Protein AF-A0A7V9JZ63-F1 (afdb_monomer_lite)

Secondary structure (DSSP, 8-state):
-HHHHHTTHHHHHHHHHHHHHHHHHHHTHHHHHHHHHHHS-TTS-HHHHHHHHHHHHHHHHHHHHHHHH-TT-HHHHHHHHHHHHHHHHHHH-HHHHHHHHHHHHHHHH-HHHHHHHHHHHHHHHHHHHHHHH-TT-HHHHHHHHHHHHHHHHHHH-HHHHHHHHHHHHHHHHHHHHHSHHHHHHHHHHHHHTS-HHHHHHHHHHHHHHHHHHHHHHHHHHHHHHHHHHHHHHHH--

Radius of gyration: 34.44 Å; chains: 1; bounding box: 69×53×117 Å

Foldseek 3Di:
DCCCLVVCVVVVVLLVVLVVVLVCLVVCVVVVLVVLVVVDDPPDDPVRSVVVSVVVSVVSNVVSVVPNVDCPDPVNVVSSVVVVVLVVCCVVDPPSVVVVVVVVCCQVPDPVNVVVVVVVVVVVVVLVVVCVVDVPDPSVVVVVVVVVVVVVVCVVDVVVVVVVVVVVVVVVVVCCVVCVPVVVVVVVVVVVPDDPVVVVVVCCVVCVVVVVVVVVVVVVVVVVVVVVVVVVVVVVD

Sequence (237 aa):
LEVAVAGGHHQAALDAVLAGSAGLLEHNQAELRARLDSQSPWWVPDAVDDRIFAKVHAGVTNFLAEVGEDPDHHVRRQFDERVRALVEDLRRSPELSAKAEELKAQVLDHPSVQAWAATLWSDARHALVEATADETSELHRHLEAAVVRLGETLAADADLRRKVDAWVEQTVVDLLHQYRAEVADLVAGTVSRWDATDASRRIELQVGRDLQYIRINGTVVGGLAGLALHAIGELAF

Structure (mmCIF, N/CA/C/O backbone):
data_AF-A0A7V9JZ63-F1
#
_entry.id   AF-A0A7V9JZ63-F1
#
loop_
_atom_site.group_PDB
_atom_site.id
_atom_site.type_symbol
_atom_site.label_atom_id
_atom_site.label_alt_id
_atom_site.label_comp_id
_atom_site.label_asym_id
_atom_site.label_entity_id
_atom_site.label_seq_id
_atom_site.pdbx_PDB_ins_code
_atom_site.Cartn_x
_atom_site.Cartn_y
_atom_site.Cartn_z
_atom_site.occupancy
_atom_site.B_iso_or_equiv
_atom_site.auth_seq_id
_atom_site.auth_comp_id
_atom_site.auth_asym_id
_atom_site.auth_atom_id
_atom_site.pdbx_PDB_model_num
ATOM 1 N N . LEU A 1 1 ? 0.261 10.877 -6.739 1.00 48.47 1 LEU A N 1
ATOM 2 C CA . LEU A 1 1 ? -0.967 11.167 -5.962 1.00 48.47 1 LEU A CA 1
ATOM 3 C C . LEU A 1 1 ? -2.220 11.055 -6.825 1.00 48.47 1 LEU A C 1
ATOM 5 O O . LEU A 1 1 ? -3.036 10.200 -6.533 1.00 48.47 1 LEU A O 1
ATOM 9 N N . GLU A 1 2 ? -2.337 11.798 -7.929 1.00 38.47 2 GLU A N 1
ATOM 10 C CA . GLU A 1 2 ? -3.509 11.713 -8.827 1.00 38.47 2 GLU A CA 1
ATOM 11 C C . GLU A 1 2 ? -3.690 10.325 -9.470 1.00 38.47 2 GLU A C 1
ATOM 13 O O . GLU A 1 2 ? -4.791 9.799 -9.477 1.00 38.47 2 GLU A O 1
ATOM 18 N N . VAL A 1 3 ? -2.594 9.667 -9.869 1.00 41.12 3 VAL A N 1
ATOM 19 C CA . VAL A 1 3 ? -2.605 8.275 -10.374 1.00 41.12 3 VAL A CA 1
ATOM 20 C C . VAL A 1 3 ? -3.087 7.282 -9.306 1.00 41.12 3 VAL A C 1
ATOM 22 O O . VAL A 1 3 ? -3.842 6.368 -9.610 1.00 41.12 3 VAL A O 1
ATOM 25 N N . ALA A 1 4 ? -2.710 7.488 -8.039 1.00 44.66 4 ALA A N 1
ATOM 26 C CA . ALA A 1 4 ? -3.088 6.596 -6.941 1.00 44.66 4 ALA A CA 1
ATOM 27 C C . ALA A 1 4 ? -4.592 6.680 -6.610 1.00 44.66 4 ALA A C 1
ATOM 29 O O . ALA A 1 4 ? -5.188 5.685 -6.214 1.00 44.66 4 ALA A O 1
ATOM 30 N N . VAL A 1 5 ? -5.210 7.849 -6.806 1.00 49.00 5 VAL A N 1
ATOM 31 C CA . VAL A 1 5 ? -6.638 8.074 -6.525 1.00 49.00 5 VAL A CA 1
ATOM 32 C C . VAL A 1 5 ? -7.519 7.847 -7.760 1.00 49.00 5 VAL A C 1
ATOM 34 O O . VAL A 1 5 ? -8.640 7.365 -7.622 1.00 49.00 5 VAL A O 1
ATOM 37 N N . ALA A 1 6 ? -7.023 8.127 -8.970 1.00 47.19 6 ALA A N 1
ATOM 38 C CA . ALA A 1 6 ? -7.756 7.907 -10.220 1.00 47.19 6 ALA A CA 1
ATOM 39 C C . ALA A 1 6 ? -7.872 6.418 -10.597 1.00 47.19 6 ALA A C 1
ATOM 41 O O . ALA A 1 6 ? -8.871 6.023 -11.188 1.00 47.19 6 ALA A O 1
ATOM 42 N N . GLY A 1 7 ? -6.891 5.589 -10.218 1.00 53.16 7 GLY A N 1
ATOM 43 C CA . GLY A 1 7 ? -6.892 4.143 -10.480 1.00 53.16 7 GLY A CA 1
ATOM 44 C C . GLY A 1 7 ? -7.576 3.280 -9.412 1.00 53.16 7 GLY A C 1
ATOM 45 O O . GLY A 1 7 ? -7.519 2.059 -9.498 1.00 53.16 7 GLY A O 1
ATOM 46 N N . GLY A 1 8 ? -8.174 3.876 -8.372 1.00 60.69 8 GLY A N 1
ATOM 47 C CA . GLY A 1 8 ? -8.777 3.119 -7.264 1.00 60.69 8 GLY A CA 1
ATOM 48 C C . GLY A 1 8 ? -7.766 2.448 -6.321 1.00 60.69 8 GLY A C 1
ATOM 49 O O . GLY A 1 8 ? -8.151 1.623 -5.495 1.00 60.69 8 GLY A O 1
ATOM 50 N N . HIS A 1 9 ? -6.477 2.795 -6.391 1.00 67.44 9 HIS A N 1
ATOM 51 C CA . HIS A 1 9 ? -5.434 2.149 -5.583 1.00 67.44 9 HIS A CA 1
ATOM 52 C C . HIS A 1 9 ? -5.584 2.402 -4.075 1.00 67.44 9 HIS A C 1
ATOM 54 O O . HIS A 1 9 ? -5.103 1.612 -3.266 1.00 67.44 9 HIS A O 1
ATOM 60 N N . HIS A 1 10 ? -6.282 3.465 -3.669 1.00 74.31 10 HIS A N 1
ATOM 61 C CA . HIS A 1 10 ? -6.647 3.697 -2.269 1.00 74.31 10 HIS A CA 1
ATOM 62 C C . HIS A 1 10 ? -7.692 2.700 -1.751 1.00 74.31 10 HIS A C 1
ATOM 64 O O . HIS A 1 10 ? -7.683 2.413 -0.558 1.00 74.31 10 HIS A O 1
ATOM 70 N N . GLN A 1 11 ? -8.544 2.134 -2.614 1.00 76.75 11 GLN A N 1
ATOM 71 C CA . GLN A 1 11 ? -9.447 1.042 -2.229 1.00 76.75 11 GLN A CA 1
ATOM 72 C C . GLN A 1 11 ? -8.669 -0.259 -2.021 1.00 76.75 11 GLN A C 1
ATOM 74 O O . GLN A 1 11 ? -8.860 -0.909 -1.004 1.00 76.75 11 GLN A O 1
ATOM 79 N N . ALA A 1 12 ? -7.699 -0.564 -2.889 1.00 72.69 12 ALA A N 1
ATOM 80 C CA . ALA A 1 12 ? -6.806 -1.708 -2.686 1.00 72.69 12 ALA A CA 1
ATOM 81 C C . ALA A 1 12 ? -5.965 -1.574 -1.398 1.00 72.69 12 ALA A C 1
ATOM 83 O O . ALA A 1 12 ? -5.733 -2.550 -0.687 1.00 72.69 12 ALA A O 1
ATOM 84 N N . ALA A 1 13 ? -5.531 -0.354 -1.060 1.00 74.81 13 ALA A N 1
ATOM 85 C CA . ALA A 1 13 ? -4.876 -0.085 0.218 1.00 74.81 13 ALA A CA 1
ATOM 86 C C . ALA A 1 13 ? -5.830 -0.288 1.410 1.00 74.81 13 ALA A C 1
ATOM 88 O O . ALA A 1 13 ? -5.426 -0.855 2.424 1.00 74.81 13 ALA A O 1
ATOM 89 N N . LEU A 1 14 ? -7.092 0.138 1.288 1.00 81.50 14 LEU A N 1
ATOM 90 C CA . LEU A 1 14 ? -8.118 -0.107 2.302 1.00 81.50 14 LEU A CA 1
ATOM 91 C C . LEU A 1 14 ? -8.378 -1.610 2.481 1.00 81.50 14 LEU A C 1
ATOM 93 O O . LEU A 1 14 ? -8.442 -2.067 3.617 1.00 81.50 14 LEU A O 1
ATOM 97 N N . ASP A 1 15 ? -8.438 -2.382 1.395 1.00 75.81 15 ASP A N 1
ATOM 98 C CA . ASP A 1 15 ? -8.600 -3.841 1.439 1.00 75.81 15 ASP A CA 1
ATOM 99 C C . ASP A 1 15 ? -7.454 -4.508 2.204 1.00 75.81 15 ASP A C 1
ATOM 101 O O . ASP A 1 15 ? -7.691 -5.325 3.095 1.00 75.81 15 ASP A O 1
ATOM 105 N N . ALA A 1 16 ? -6.210 -4.109 1.923 1.00 72.06 16 ALA A N 1
ATOM 106 C CA . ALA A 1 16 ? -5.040 -4.617 2.634 1.00 72.06 16 ALA A CA 1
ATOM 107 C C . ALA A 1 16 ? -5.086 -4.284 4.137 1.00 72.06 16 ALA A C 1
ATOM 109 O O . ALA A 1 16 ? -4.751 -5.126 4.972 1.00 72.06 16 ALA A O 1
ATOM 110 N N . VAL A 1 17 ? -5.534 -3.077 4.498 1.00 77.62 17 VAL A N 1
ATOM 111 C CA . VAL A 1 17 ? -5.689 -2.661 5.901 1.00 77.62 17 VAL A CA 1
ATOM 112 C C . VAL A 1 17 ? -6.809 -3.433 6.600 1.00 77.62 17 VAL A C 1
ATOM 114 O O . VAL A 1 17 ? -6.622 -3.862 7.740 1.00 77.62 17 VAL A O 1
ATOM 117 N N . LEU A 1 18 ? -7.957 -3.632 5.948 1.00 79.75 18 LEU A N 1
ATOM 118 C CA . LEU A 1 18 ? -9.075 -4.408 6.493 1.00 79.75 18 LEU A CA 1
ATOM 119 C C . LEU A 1 18 ? -8.668 -5.869 6.716 1.00 79.75 18 LEU A C 1
ATOM 121 O O . LEU A 1 18 ? -8.856 -6.386 7.817 1.00 79.75 18 LEU A O 1
ATOM 125 N N . ALA A 1 19 ? -8.028 -6.493 5.723 1.00 74.56 19 ALA A N 1
ATOM 126 C CA . ALA A 1 19 ? -7.529 -7.863 5.819 1.00 74.56 19 ALA A CA 1
ATOM 127 C C . ALA A 1 19 ? -6.461 -8.012 6.916 1.00 74.56 19 ALA A C 1
ATOM 129 O O . ALA A 1 19 ? -6.531 -8.929 7.733 1.00 74.56 19 ALA A O 1
ATOM 130 N N . GLY A 1 20 ? -5.507 -7.078 6.993 1.00 73.44 20 GLY A N 1
ATOM 131 C CA . GLY A 1 20 ? -4.488 -7.073 8.043 1.00 73.44 20 GLY A CA 1
ATOM 132 C C . GLY A 1 20 ? -5.081 -6.890 9.444 1.00 73.44 20 GLY A C 1
ATOM 133 O O . GLY A 1 20 ? -4.668 -7.567 10.384 1.00 73.44 20 GLY A O 1
ATOM 134 N N . SER A 1 21 ? -6.086 -6.023 9.587 1.00 77.44 21 SER A N 1
ATOM 135 C CA . SER A 1 21 ? -6.770 -5.783 10.865 1.00 77.44 21 SER A CA 1
ATOM 136 C C . SER A 1 21 ? -7.571 -7.003 11.320 1.00 77.44 21 SER A C 1
ATOM 138 O O . SER A 1 21 ? -7.503 -7.369 12.493 1.00 77.44 21 SER A O 1
ATOM 140 N N . ALA A 1 22 ? -8.285 -7.655 10.398 1.00 76.50 22 ALA A N 1
ATOM 141 C CA . ALA A 1 22 ? -9.011 -8.891 10.672 1.00 76.50 22 ALA A CA 1
ATOM 142 C C . ALA A 1 22 ? -8.049 -10.011 11.102 1.00 76.50 22 ALA A C 1
ATOM 144 O O . ALA A 1 22 ? -8.231 -10.607 12.164 1.00 76.50 22 ALA A O 1
ATOM 145 N N . GLY A 1 23 ? -6.954 -10.203 10.358 1.00 73.25 23 GLY A N 1
ATOM 146 C CA . GLY A 1 23 ? -5.922 -11.180 10.701 1.00 73.25 23 GLY A CA 1
ATOM 147 C C . GLY A 1 23 ? -5.284 -10.919 12.070 1.00 73.25 23 GLY A C 1
ATOM 148 O O . GLY A 1 23 ? -5.087 -11.858 12.841 1.00 73.25 23 GLY A O 1
ATOM 149 N N . LEU A 1 24 ? -5.010 -9.658 12.424 1.00 75.44 24 LEU A N 1
ATOM 150 C CA . LEU A 1 24 ? -4.494 -9.301 13.750 1.00 75.44 24 LEU A CA 1
ATOM 151 C C . LEU A 1 24 ? -5.494 -9.609 14.871 1.00 75.44 24 LEU A C 1
ATOM 153 O O . LEU A 1 24 ? -5.074 -10.087 15.927 1.00 75.44 24 LEU A O 1
ATOM 157 N N . LEU A 1 25 ? -6.787 -9.350 14.662 1.00 83.12 25 LEU A N 1
ATOM 158 C CA . LEU A 1 25 ? -7.838 -9.638 15.643 1.00 83.12 25 LEU A CA 1
ATOM 159 C C . LEU A 1 25 ? -8.012 -11.137 15.899 1.00 83.12 25 LEU A C 1
ATOM 161 O O . LEU A 1 25 ? -8.288 -11.535 17.033 1.00 83.12 25 LEU A O 1
ATOM 165 N N . GLU A 1 26 ? -7.858 -11.956 14.861 1.00 78.50 26 GLU A N 1
ATOM 166 C CA . GLU A 1 26 ? -7.927 -13.413 14.965 1.00 78.50 26 GLU A CA 1
ATOM 167 C C . GLU A 1 26 ? -6.689 -13.984 15.665 1.00 78.50 26 GLU A C 1
ATOM 169 O O . GLU A 1 26 ? -6.815 -14.698 16.659 1.00 78.50 26 GLU A O 1
ATOM 174 N N . HIS A 1 27 ? -5.485 -13.616 15.216 1.00 79.12 27 HIS A N 1
ATOM 175 C CA . HIS A 1 27 ? -4.240 -14.176 15.756 1.00 79.12 27 HIS A CA 1
ATOM 176 C C . HIS A 1 27 ? -3.957 -13.740 17.199 1.00 79.12 27 HIS A C 1
ATOM 178 O O . HIS A 1 27 ? -3.364 -14.498 17.965 1.00 79.12 27 HIS A O 1
ATOM 184 N N . ASN A 1 28 ? -4.387 -12.536 17.593 1.00 84.25 28 ASN A N 1
ATOM 185 C CA . ASN A 1 28 ? -4.105 -11.976 18.919 1.00 84.25 28 ASN A CA 1
ATOM 186 C C . ASN A 1 28 ? -5.301 -12.051 19.877 1.00 84.25 28 ASN A C 1
ATOM 188 O O . ASN A 1 28 ? -5.290 -11.392 20.917 1.00 84.25 28 ASN A O 1
ATOM 192 N N . GLN A 1 29 ? -6.331 -12.849 19.574 1.00 86.56 29 GLN A N 1
ATOM 193 C CA . GLN A 1 29 ? -7.543 -12.937 20.397 1.00 86.56 29 GLN A CA 1
ATOM 194 C C . GLN A 1 29 ? -7.236 -13.239 21.875 1.00 86.56 29 GLN A C 1
ATOM 196 O O . GLN A 1 29 ? -7.822 -12.623 22.765 1.00 86.56 29 GLN A O 1
ATOM 201 N N . ALA A 1 30 ? -6.293 -14.147 22.146 1.00 84.62 30 ALA A N 1
ATOM 202 C CA . ALA A 1 30 ? -5.901 -14.512 23.508 1.00 84.62 30 ALA A CA 1
ATOM 203 C C . ALA A 1 30 ? -5.231 -13.349 24.263 1.00 84.62 30 ALA A C 1
ATOM 205 O O . ALA A 1 30 ? -5.553 -13.106 25.426 1.00 84.62 30 ALA A O 1
ATOM 206 N N . GLU A 1 31 ? -4.345 -12.593 23.602 1.00 86.75 31 GLU A N 1
ATOM 207 C CA . GLU A 1 31 ? -3.721 -11.409 24.204 1.00 86.75 31 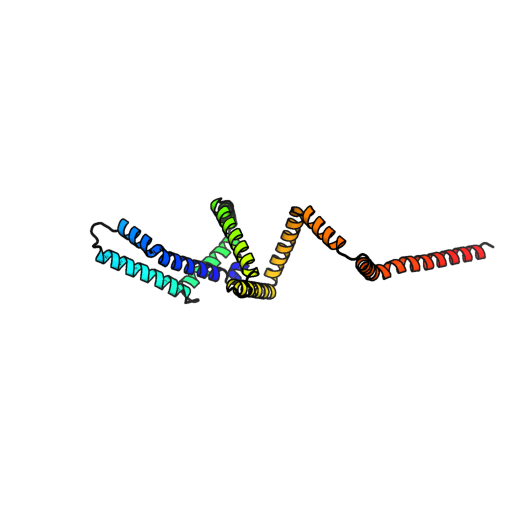GLU A CA 1
ATOM 208 C C . GLU A 1 31 ? -4.752 -10.296 24.424 1.00 86.75 31 GLU A C 1
ATOM 210 O O . GLU A 1 31 ? -4.762 -9.662 25.477 1.00 86.75 31 GLU A O 1
ATOM 215 N N . LEU A 1 32 ? -5.662 -10.086 23.469 1.00 87.06 32 LEU A N 1
ATOM 216 C CA . LEU A 1 32 ? -6.740 -9.106 23.591 1.00 87.06 32 LEU A CA 1
ATOM 217 C C . LEU A 1 32 ? -7.689 -9.441 24.748 1.00 87.06 32 LEU A C 1
ATOM 219 O O . LEU A 1 32 ? -8.065 -8.535 25.491 1.00 87.06 32 LEU A O 1
ATOM 223 N N . ARG A 1 33 ? -8.032 -10.722 24.947 1.00 89.25 33 ARG A N 1
ATOM 224 C CA . ARG A 1 33 ? -8.824 -11.167 26.105 1.00 89.25 33 ARG A CA 1
ATOM 225 C C . ARG A 1 33 ? -8.075 -10.907 27.407 1.00 89.25 33 ARG A C 1
ATOM 227 O O . ARG A 1 33 ? -8.644 -10.301 28.306 1.00 89.25 33 ARG A O 1
ATOM 234 N N . ALA A 1 34 ? -6.801 -11.292 27.489 1.00 87.50 34 ALA A N 1
ATOM 235 C CA . ALA A 1 34 ? -5.982 -11.068 28.682 1.00 87.50 34 ALA A CA 1
ATOM 236 C C . ALA A 1 34 ? -5.827 -9.573 29.014 1.00 87.50 34 ALA A C 1
ATOM 238 O O . ALA A 1 34 ? -5.867 -9.176 30.178 1.00 87.50 34 ALA A O 1
ATOM 239 N N . ARG A 1 35 ? -5.692 -8.719 27.992 1.00 88.62 35 ARG A N 1
ATOM 240 C CA . ARG A 1 35 ? -5.676 -7.265 28.183 1.00 88.62 35 ARG A CA 1
ATOM 241 C C . ARG A 1 35 ? -7.016 -6.729 28.661 1.00 88.62 35 ARG A C 1
ATOM 243 O O . ARG A 1 35 ? -7.001 -5.871 29.541 1.00 88.62 35 ARG A O 1
ATOM 250 N N . LEU A 1 36 ? -8.138 -7.200 28.113 1.00 88.00 36 LEU A N 1
ATOM 251 C CA . LEU A 1 36 ? -9.454 -6.797 28.603 1.00 88.00 36 LEU A CA 1
ATOM 252 C C . LEU A 1 36 ? -9.600 -7.172 30.079 1.00 88.00 36 LEU A C 1
ATOM 254 O O . LEU A 1 36 ? -9.874 -6.289 30.877 1.00 88.00 36 LEU A O 1
ATOM 258 N N . ASP A 1 37 ? -9.273 -8.414 30.441 1.00 86.81 37 ASP A N 1
ATOM 259 C CA . ASP A 1 37 ? -9.296 -8.910 31.822 1.00 86.81 37 ASP A CA 1
ATOM 260 C C . ASP A 1 37 ? -8.525 -7.993 32.781 1.00 86.81 37 ASP A C 1
ATOM 262 O O . ASP A 1 37 ? -9.023 -7.590 33.828 1.00 86.81 37 ASP A O 1
ATOM 266 N N . SER A 1 38 ? -7.320 -7.580 32.373 1.00 87.19 38 SER A N 1
ATOM 267 C CA . SER A 1 38 ? -6.464 -6.698 33.172 1.00 87.19 38 SER A CA 1
ATOM 268 C C . SER A 1 38 ? -7.019 -5.281 33.364 1.00 87.19 38 SER A C 1
ATOM 270 O O . SER A 1 38 ? -6.648 -4.596 34.317 1.00 87.19 38 SER A O 1
ATOM 272 N N . GLN A 1 39 ? -7.875 -4.823 32.448 1.00 88.88 39 GLN A N 1
ATOM 273 C CA . GLN A 1 39 ? -8.519 -3.510 32.504 1.00 88.88 39 GLN A CA 1
ATOM 274 C C . GLN A 1 39 ? -9.946 -3.577 33.052 1.00 88.88 39 GLN A C 1
ATOM 276 O O . GLN A 1 39 ? -10.549 -2.531 33.318 1.00 88.88 39 GLN A O 1
ATOM 281 N N . SER A 1 40 ? -10.483 -4.780 33.240 1.00 87.88 40 SER A N 1
ATOM 282 C CA . SER A 1 40 ? -11.835 -4.974 33.725 1.00 87.88 40 SER A CA 1
ATOM 283 C C . SER A 1 40 ? -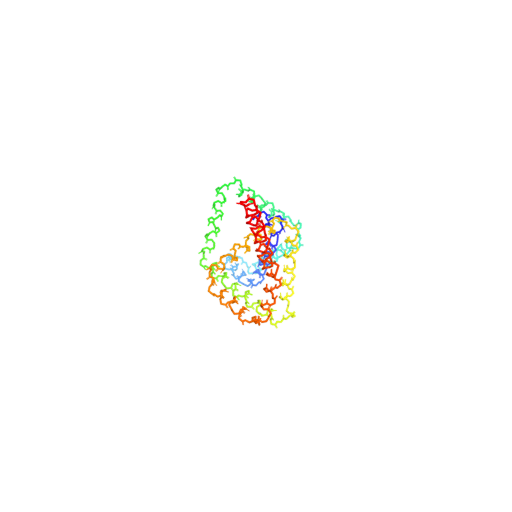11.942 -4.604 35.204 1.00 87.88 40 SER A C 1
ATOM 285 O O . SER A 1 40 ? -11.097 -4.976 36.024 1.00 87.88 40 SER A O 1
ATOM 287 N N . PRO A 1 41 ? -12.968 -3.824 35.588 1.00 90.69 41 PRO A N 1
ATOM 288 C CA . PRO A 1 41 ? -13.157 -3.457 36.980 1.00 90.69 41 PRO A CA 1
ATOM 289 C C . PRO A 1 41 ? -13.381 -4.684 37.871 1.00 90.69 41 PRO A C 1
ATOM 291 O O . PRO A 1 41 ? -14.144 -5.577 37.519 1.00 90.69 41 PRO A O 1
ATOM 294 N N . TRP A 1 42 ? -12.827 -4.657 39.087 1.00 86.69 42 TRP A N 1
ATOM 295 C CA . TRP A 1 42 ? -12.912 -5.749 40.074 1.00 86.69 42 TRP A CA 1
ATOM 296 C C . TRP A 1 42 ? -14.339 -6.192 40.451 1.00 86.69 42 TRP A C 1
ATOM 298 O O . TRP A 1 42 ? -14.517 -7.238 41.068 1.00 86.69 42 TRP A O 1
ATOM 308 N N . TRP A 1 43 ? -15.356 -5.384 40.139 1.00 90.94 43 TRP A N 1
ATOM 309 C CA . TRP A 1 43 ? -16.761 -5.670 40.430 1.00 90.94 43 TRP A CA 1
ATOM 310 C C . TRP A 1 43 ? -17.487 -6.415 39.296 1.00 90.94 43 TRP A C 1
ATOM 312 O O . TRP A 1 43 ? -18.631 -6.830 39.494 1.00 90.94 43 TRP A O 1
ATOM 322 N N . VAL A 1 44 ? -16.872 -6.571 38.116 1.00 89.69 44 VAL A N 1
ATOM 323 C CA . VAL A 1 44 ? -17.473 -7.263 36.965 1.00 89.69 44 VAL A CA 1
ATOM 324 C C . VAL A 1 44 ? -17.261 -8.776 37.104 1.00 89.69 44 VAL A C 1
ATOM 326 O O . VAL A 1 44 ? -16.121 -9.208 37.234 1.00 89.69 44 VAL A O 1
ATOM 329 N N . PRO A 1 45 ? -18.320 -9.607 37.060 1.00 91.94 45 PRO A N 1
ATOM 330 C CA . PRO A 1 45 ? -18.161 -11.061 37.064 1.00 91.94 45 PRO A CA 1
ATOM 331 C C . PRO A 1 45 ? -17.539 -11.587 35.761 1.00 91.94 45 PRO A C 1
ATOM 333 O O . PRO A 1 45 ? -17.959 -11.166 34.682 1.00 91.94 45 PRO A O 1
ATOM 336 N N . ASP A 1 46 ? -16.667 -12.595 35.849 1.00 87.25 46 ASP A N 1
ATOM 337 C CA . ASP A 1 46 ? -15.957 -13.192 34.699 1.00 87.25 46 ASP A CA 1
ATOM 338 C C . ASP A 1 46 ? -16.893 -13.599 33.548 1.00 87.25 46 ASP A C 1
ATOM 340 O O . ASP A 1 46 ? -16.644 -13.298 32.386 1.00 87.25 46 ASP A O 1
ATOM 344 N N . ALA A 1 47 ? -18.046 -14.198 33.865 1.00 87.94 47 ALA A N 1
ATOM 345 C CA . ALA A 1 47 ? -19.026 -14.612 32.856 1.00 87.94 47 ALA A CA 1
ATOM 346 C C . ALA A 1 47 ? -19.636 -13.434 32.069 1.00 87.94 47 ALA A C 1
ATOM 348 O O . ALA A 1 47 ? -20.092 -13.604 30.934 1.00 87.94 47 ALA A O 1
ATOM 349 N N . VAL A 1 48 ? -19.698 -12.244 32.676 1.00 90.56 48 VAL A N 1
ATOM 350 C CA . VAL A 1 48 ? -20.144 -11.017 32.006 1.00 90.56 48 VAL A CA 1
ATOM 351 C C . VAL A 1 48 ? -19.017 -10.468 31.139 1.00 90.56 48 VAL A C 1
ATOM 353 O O . VAL A 1 48 ? -19.281 -10.102 29.995 1.00 90.56 48 VAL A O 1
ATOM 356 N N . ASP A 1 49 ? -17.784 -10.469 31.646 1.00 90.69 49 ASP A N 1
ATOM 357 C CA . ASP A 1 49 ? -16.597 -10.045 30.900 1.00 90.69 49 ASP A CA 1
ATOM 358 C C . ASP A 1 49 ? -16.402 -10.869 29.621 1.00 90.69 49 ASP A C 1
ATOM 360 O O . ASP A 1 49 ? -16.364 -10.319 28.520 1.00 90.69 49 ASP A O 1
ATOM 364 N N . ASP A 1 50 ? -16.440 -12.199 29.744 1.00 89.56 50 ASP A N 1
ATOM 365 C CA . ASP A 1 50 ? -16.332 -13.134 28.622 1.00 89.56 50 ASP A CA 1
ATOM 366 C C . ASP A 1 50 ? -17.412 -12.885 27.566 1.00 89.56 50 ASP A C 1
ATOM 368 O O . ASP A 1 50 ? -17.155 -12.894 26.358 1.00 89.56 50 ASP A O 1
ATOM 372 N N . ARG A 1 51 ? -18.647 -12.626 28.012 1.00 90.44 51 ARG A N 1
ATOM 373 C CA . ARG A 1 51 ? -19.770 -12.323 27.119 1.00 90.44 51 ARG A CA 1
ATOM 374 C C . ARG A 1 51 ? -19.551 -11.005 26.378 1.00 90.44 51 ARG A C 1
ATOM 376 O O . ARG A 1 51 ? -19.902 -10.915 25.199 1.00 90.44 51 ARG A O 1
ATOM 383 N N . ILE A 1 52 ? -19.035 -9.985 27.063 1.00 90.38 52 ILE A N 1
ATOM 384 C CA . ILE A 1 52 ? -18.737 -8.676 26.475 1.00 90.38 52 ILE A CA 1
ATOM 385 C C . ILE A 1 52 ? -17.615 -8.825 25.454 1.00 90.38 52 ILE A C 1
ATOM 387 O O . ILE A 1 52 ? -17.805 -8.415 24.310 1.00 90.38 52 ILE A O 1
ATOM 391 N N . PHE A 1 53 ? -16.508 -9.471 25.826 1.00 91.81 53 PHE A N 1
ATOM 392 C CA . PHE A 1 53 ? -15.395 -9.737 24.922 1.00 91.81 53 PHE A CA 1
ATOM 393 C C . PHE A 1 53 ? -15.867 -10.455 23.661 1.00 91.81 53 PHE A C 1
ATOM 395 O O . PHE A 1 53 ? -15.632 -9.971 22.558 1.00 91.81 53 PHE A O 1
ATOM 402 N N . ALA A 1 54 ? -16.603 -11.559 23.818 1.00 90.62 54 ALA A N 1
ATOM 403 C CA . ALA A 1 54 ? -17.106 -12.338 22.694 1.00 90.62 54 ALA A CA 1
ATOM 404 C C . ALA A 1 54 ? -18.015 -11.507 21.775 1.00 90.62 54 ALA A C 1
ATOM 406 O O . ALA A 1 54 ? -17.895 -11.592 20.556 1.00 90.62 54 ALA A O 1
ATOM 407 N N . LYS A 1 55 ? -18.902 -10.670 22.334 1.00 92.06 55 LYS A N 1
ATOM 408 C CA . LYS A 1 55 ? -19.771 -9.793 21.532 1.00 92.06 55 LYS A CA 1
ATOM 409 C C . LYS A 1 55 ? -19.005 -8.690 20.812 1.0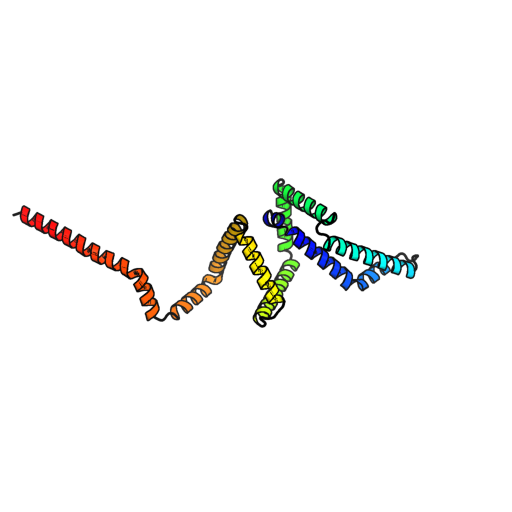0 92.06 55 LYS A C 1
ATOM 411 O O . LYS A 1 55 ? -19.329 -8.400 19.665 1.00 92.06 55 LYS A O 1
ATOM 416 N N . VAL A 1 56 ? -18.042 -8.057 21.476 1.00 91.56 56 VAL A N 1
ATOM 417 C CA . VAL A 1 56 ? -17.241 -6.979 20.884 1.00 91.56 56 VAL A CA 1
ATOM 418 C C . VAL A 1 56 ? -16.335 -7.543 19.799 1.00 91.56 56 VAL A C 1
ATOM 420 O O . VAL A 1 56 ? -16.327 -7.018 18.693 1.00 91.56 56 VAL A O 1
ATOM 423 N N . HIS A 1 57 ? -15.632 -8.639 20.082 1.00 90.31 57 HIS A N 1
ATOM 424 C CA . HIS A 1 57 ? -14.764 -9.316 19.119 1.00 90.31 57 HIS A CA 1
ATOM 425 C C . HIS A 1 57 ? -15.549 -9.767 17.885 1.00 90.31 57 HIS A C 1
ATOM 427 O O . HIS A 1 57 ? -15.178 -9.409 16.768 1.00 90.31 57 HIS A O 1
ATOM 433 N N . ALA A 1 58 ? -16.689 -10.439 18.081 1.00 90.12 58 ALA A N 1
ATOM 434 C CA . ALA A 1 58 ? -17.563 -10.832 16.979 1.00 90.12 58 ALA A CA 1
ATOM 435 C C . ALA A 1 58 ? -18.094 -9.615 16.210 1.00 90.12 58 ALA A C 1
ATOM 437 O O . ALA A 1 58 ? -18.079 -9.618 14.987 1.00 90.12 58 ALA A O 1
ATOM 438 N N . GLY A 1 59 ? -18.520 -8.557 16.907 1.00 92.31 59 GLY A N 1
ATOM 439 C CA . GLY A 1 59 ? -19.040 -7.342 16.281 1.00 92.31 59 GLY A CA 1
ATOM 440 C C . GLY A 1 59 ? -18.004 -6.609 15.429 1.00 92.31 59 GLY A C 1
ATOM 441 O O . GLY A 1 59 ? -18.315 -6.207 14.313 1.00 92.31 59 GLY A O 1
ATOM 442 N N . VAL A 1 60 ? -16.770 -6.463 15.920 1.00 91.38 60 VAL A N 1
ATOM 443 C CA . VAL A 1 60 ? -15.683 -5.824 15.161 1.00 91.38 60 VAL A CA 1
ATOM 444 C C . VAL A 1 60 ? -15.270 -6.695 13.979 1.00 91.38 60 VAL A C 1
ATOM 446 O O . VAL A 1 60 ? -15.091 -6.172 12.885 1.00 91.38 60 VAL A O 1
ATOM 449 N N . THR A 1 61 ? -15.172 -8.012 14.170 1.00 88.75 61 THR A N 1
ATOM 450 C CA . THR A 1 61 ? -14.824 -8.949 13.091 1.00 88.75 61 THR A CA 1
ATOM 451 C C . THR A 1 61 ? -15.882 -8.927 11.987 1.00 88.75 61 THR A C 1
ATOM 453 O O . THR A 1 61 ? -15.537 -8.750 10.822 1.00 88.75 61 THR A O 1
ATOM 456 N N . ASN A 1 62 ? -17.169 -8.996 12.349 1.00 90.69 62 ASN A N 1
ATOM 457 C CA . ASN A 1 62 ? -18.269 -8.861 11.393 1.00 90.69 62 ASN A CA 1
ATOM 458 C C . ASN A 1 62 ? -18.235 -7.515 10.679 1.00 90.69 62 ASN A C 1
ATOM 460 O O . ASN A 1 62 ? -18.377 -7.478 9.468 1.00 90.69 62 ASN A O 1
ATOM 464 N N . PHE A 1 63 ? -18.017 -6.418 11.401 1.00 90.62 63 PHE A N 1
ATOM 465 C CA . PHE A 1 63 ? -17.963 -5.098 10.785 1.00 90.62 63 PHE A CA 1
ATOM 466 C C . PHE A 1 63 ? -16.809 -4.973 9.780 1.00 90.62 63 PHE A C 1
ATOM 468 O O . PHE A 1 63 ? -16.994 -4.421 8.700 1.00 90.62 63 PHE A O 1
ATOM 475 N N . LEU A 1 64 ? -15.622 -5.498 10.105 1.00 87.69 64 LEU A N 1
ATOM 476 C CA . LEU A 1 64 ? -14.490 -5.521 9.176 1.00 87.69 64 LEU A CA 1
ATOM 477 C C . LEU A 1 64 ? -14.801 -6.360 7.930 1.00 87.69 64 LEU A C 1
ATOM 479 O O . LEU A 1 64 ? -14.469 -5.930 6.826 1.00 87.69 64 LEU A O 1
ATOM 483 N N . ALA A 1 65 ? -15.463 -7.508 8.100 1.00 85.56 65 ALA A N 1
ATOM 484 C CA . ALA A 1 65 ? -15.907 -8.353 6.995 1.00 85.56 65 ALA A CA 1
ATOM 485 C C . ALA A 1 65 ? -16.973 -7.656 6.133 1.00 85.56 65 ALA A C 1
ATOM 487 O O . ALA A 1 65 ? -16.808 -7.582 4.924 1.00 85.56 65 ALA A O 1
ATOM 488 N N . GLU A 1 66 ? -17.998 -7.055 6.740 1.00 89.75 66 GLU A N 1
ATOM 489 C CA . GLU A 1 66 ? -19.060 -6.308 6.051 1.00 89.75 66 GLU A CA 1
ATOM 490 C C . GLU A 1 66 ? -18.493 -5.146 5.227 1.00 89.75 66 GLU A C 1
ATOM 492 O O . GLU A 1 66 ? -18.852 -4.965 4.065 1.00 89.75 66 GLU A O 1
ATOM 497 N N . VAL A 1 67 ? -17.559 -4.375 5.799 1.00 89.94 67 VAL A N 1
ATOM 498 C CA . VAL A 1 67 ? -16.861 -3.314 5.060 1.00 89.94 67 VAL A CA 1
ATOM 499 C C . VAL A 1 67 ? -16.007 -3.921 3.945 1.00 89.94 67 VAL A C 1
ATOM 501 O O . VAL A 1 67 ? -15.933 -3.346 2.865 1.00 89.94 67 VAL A O 1
ATOM 504 N N . GLY A 1 68 ? -15.350 -5.055 4.192 1.00 82.38 68 GLY A N 1
ATOM 505 C CA . GLY A 1 68 ? -14.516 -5.763 3.223 1.00 82.38 68 GLY A CA 1
ATOM 506 C C . GLY A 1 68 ? -15.296 -6.256 2.003 1.00 82.38 68 GLY A C 1
ATOM 507 O O . GLY A 1 68 ? -14.873 -6.006 0.876 1.00 82.38 68 GLY A O 1
ATOM 508 N N . GLU A 1 69 ? -16.433 -6.906 2.235 1.00 86.88 69 GLU A N 1
ATOM 509 C CA . GLU A 1 69 ? -17.243 -7.605 1.235 1.00 86.88 69 GLU A CA 1
ATOM 510 C C . GLU A 1 69 ? -18.132 -6.684 0.398 1.00 86.88 69 GLU A C 1
ATOM 512 O O . GLU A 1 69 ? -18.407 -7.017 -0.754 1.00 86.88 69 GLU A O 1
ATOM 517 N N . ASP A 1 70 ? -18.579 -5.549 0.946 1.00 86.19 70 ASP A N 1
ATOM 518 C CA . ASP A 1 70 ? -19.427 -4.582 0.244 1.00 86.19 70 ASP A CA 1
ATOM 519 C C . ASP A 1 70 ? -18.589 -3.407 -0.304 1.00 86.19 70 ASP A C 1
ATOM 521 O O . ASP A 1 70 ? -18.188 -2.516 0.457 1.00 86.19 70 ASP A O 1
ATOM 525 N N . PRO A 1 71 ? -18.333 -3.339 -1.628 1.00 81.19 71 PRO A N 1
ATOM 526 C CA . PRO A 1 71 ? -17.601 -2.230 -2.239 1.00 81.19 71 PRO A CA 1
ATOM 527 C C . PRO A 1 71 ? -18.325 -0.884 -2.100 1.00 81.19 71 PRO A C 1
ATOM 529 O O . PRO A 1 71 ? -17.676 0.163 -2.056 1.00 81.19 71 PRO A O 1
ATOM 532 N N . ASP A 1 72 ? -19.656 -0.903 -1.982 1.00 84.12 72 ASP A N 1
ATOM 533 C CA . ASP A 1 72 ? -20.512 0.271 -1.822 1.00 84.12 72 ASP A CA 1
ATOM 534 C C . ASP A 1 72 ? -20.797 0.588 -0.344 1.00 84.12 72 ASP A C 1
ATOM 536 O O . ASP A 1 72 ? -21.672 1.407 -0.023 1.00 84.12 72 ASP A O 1
ATOM 540 N N . HIS A 1 73 ? -20.037 0.002 0.584 1.00 90.88 73 HIS A N 1
ATOM 541 C CA . HIS A 1 73 ? -20.240 0.237 2.003 1.00 90.88 73 HIS A CA 1
ATOM 542 C C . HIS A 1 73 ? -20.043 1.719 2.368 1.00 90.88 73 HIS A C 1
ATOM 544 O O . HIS A 1 73 ? -19.148 2.415 1.875 1.00 90.88 73 HIS A O 1
ATOM 550 N N . HIS A 1 74 ? -20.858 2.232 3.295 1.00 90.81 74 HIS A N 1
ATOM 551 C CA . HIS A 1 74 ? -20.839 3.656 3.656 1.00 90.81 74 HIS A CA 1
ATOM 552 C C . HIS A 1 74 ? -19.464 4.135 4.163 1.00 90.81 74 HIS A C 1
ATOM 554 O O . HIS A 1 74 ? -19.064 5.265 3.884 1.00 90.81 74 HIS A O 1
ATOM 560 N N . VAL A 1 75 ? -18.727 3.271 4.872 1.00 89.25 75 VAL A N 1
ATOM 561 C CA . VAL A 1 75 ? -17.370 3.557 5.372 1.00 89.25 75 VAL A CA 1
ATOM 562 C C . VAL A 1 75 ? -16.389 3.708 4.219 1.00 89.25 75 VAL A C 1
ATOM 564 O O . VAL A 1 75 ? -15.576 4.630 4.241 1.00 89.25 75 VAL A O 1
ATOM 567 N N . ARG A 1 76 ? -16.486 2.848 3.196 1.00 87.62 76 ARG A N 1
ATOM 568 C CA . ARG A 1 76 ? -15.629 2.928 2.008 1.00 87.62 76 ARG A CA 1
ATOM 569 C C . ARG A 1 76 ? -15.849 4.236 1.267 1.00 87.62 76 ARG A C 1
ATOM 571 O O . ARG A 1 76 ? -14.875 4.897 0.916 1.00 87.62 76 ARG A O 1
ATOM 578 N N . ARG A 1 77 ? -17.109 4.654 1.109 1.00 87.81 77 ARG A N 1
ATOM 579 C CA . ARG A 1 77 ? -17.449 5.953 0.506 1.00 87.81 77 ARG A CA 1
ATOM 580 C C . ARG A 1 77 ? -16.917 7.131 1.319 1.00 87.81 77 ARG A C 1
ATOM 582 O O . ARG A 1 77 ? -16.296 8.021 0.755 1.00 87.81 77 ARG A O 1
ATOM 589 N N . GLN A 1 78 ? -17.081 7.120 2.643 1.00 88.44 78 GLN A N 1
ATOM 590 C CA . GLN A 1 78 ? -16.525 8.181 3.494 1.00 88.44 78 GLN A CA 1
ATOM 591 C C . GLN A 1 78 ? -14.995 8.232 3.448 1.00 88.44 78 GLN A C 1
ATOM 593 O O . GLN A 1 78 ? -14.409 9.315 3.467 1.00 88.44 78 GLN A O 1
ATOM 598 N N . PHE A 1 79 ? -14.337 7.072 3.416 1.00 85.94 79 PHE A N 1
ATOM 599 C CA . PHE A 1 79 ? -12.889 6.989 3.260 1.00 85.94 79 PHE A CA 1
ATOM 600 C C . PHE A 1 79 ? -12.455 7.599 1.925 1.00 85.94 79 PHE A C 1
ATOM 602 O O . PHE A 1 79 ? -11.579 8.458 1.894 1.00 85.94 79 PHE A O 1
ATOM 609 N N . ASP A 1 80 ? -13.129 7.217 0.845 1.00 85.19 80 ASP A N 1
ATOM 610 C CA . ASP A 1 80 ? -12.895 7.715 -0.505 1.00 85.19 80 ASP A CA 1
ATOM 611 C C . ASP A 1 80 ? -13.066 9.244 -0.603 1.00 85.19 80 ASP A C 1
ATOM 613 O O . ASP A 1 80 ? -12.175 9.952 -1.074 1.00 85.19 80 ASP A O 1
ATOM 617 N N . GLU A 1 81 ? -14.162 9.782 -0.068 1.00 86.19 81 GLU A N 1
ATOM 618 C CA . GLU A 1 81 ? -14.409 11.226 0.012 1.00 86.19 81 GLU A CA 1
ATOM 619 C C . GLU A 1 81 ? -13.317 11.961 0.799 1.00 86.19 81 GLU A C 1
ATOM 621 O O . GLU A 1 81 ? -12.807 12.985 0.340 1.00 86.19 81 GLU A O 1
ATOM 626 N N . ARG A 1 82 ? -12.909 11.428 1.958 1.00 86.00 82 ARG A N 1
ATOM 627 C CA . ARG A 1 82 ? -11.846 12.028 2.778 1.00 86.00 82 ARG A CA 1
ATOM 628 C C . ARG A 1 82 ? -10.489 11.999 2.093 1.00 86.00 82 ARG A C 1
ATOM 630 O O . ARG A 1 82 ? -9.761 12.984 2.172 1.00 86.00 82 ARG A O 1
ATOM 637 N N . VAL A 1 83 ? -10.145 10.903 1.422 1.00 83.56 83 VAL A N 1
ATOM 638 C CA . VAL A 1 83 ? -8.889 10.793 0.669 1.00 83.56 83 VAL A CA 1
ATOM 639 C C . VAL A 1 83 ? -8.877 11.795 -0.483 1.00 83.56 83 VAL A C 1
ATOM 641 O O . VAL A 1 83 ? -7.880 12.494 -0.665 1.00 83.56 83 VAL A O 1
ATOM 644 N N . ARG A 1 84 ? -9.985 11.938 -1.221 1.00 82.81 84 ARG A N 1
ATOM 645 C CA . ARG A 1 84 ? -10.089 12.955 -2.280 1.00 82.81 84 ARG A CA 1
ATOM 646 C C . ARG A 1 84 ? -9.968 14.372 -1.732 1.00 82.81 84 ARG A C 1
ATOM 648 O O . ARG A 1 84 ? -9.220 15.166 -2.296 1.00 82.81 84 ARG A O 1
ATOM 655 N N . ALA A 1 85 ? -10.652 14.676 -0.631 1.00 84.12 85 ALA A N 1
ATOM 656 C CA . ALA A 1 85 ? -10.551 15.976 0.026 1.00 84.12 85 ALA A CA 1
ATOM 657 C C . ALA A 1 85 ? -9.110 16.269 0.470 1.00 84.12 85 ALA A C 1
ATOM 659 O O . ALA A 1 85 ? -8.588 17.337 0.173 1.00 84.12 85 ALA A O 1
ATOM 660 N N . LEU A 1 86 ? -8.429 15.291 1.075 1.00 79.62 86 LEU A N 1
ATOM 661 C CA . LEU A 1 86 ? -7.033 15.425 1.487 1.00 79.62 86 LEU A CA 1
ATOM 662 C C . LEU A 1 86 ? -6.103 15.701 0.299 1.00 79.62 86 LEU A C 1
ATOM 664 O O . LEU A 1 86 ? -5.215 16.543 0.399 1.00 79.62 86 LEU A O 1
ATOM 668 N N . VAL A 1 87 ? -6.297 15.017 -0.832 1.00 80.88 87 VAL A N 1
ATOM 669 C CA . VAL A 1 87 ? -5.504 15.265 -2.047 1.00 80.88 87 VAL A CA 1
ATOM 670 C C . VAL A 1 87 ? -5.737 16.673 -2.587 1.00 80.88 87 VAL A C 1
ATOM 672 O O . VAL A 1 87 ? -4.782 17.345 -2.975 1.00 80.88 87 VAL A O 1
ATOM 675 N N . GLU A 1 88 ? -6.981 17.136 -2.591 1.00 80.38 88 GLU A N 1
ATOM 676 C CA . GLU A 1 88 ? -7.317 18.494 -3.011 1.00 80.38 88 GLU A CA 1
ATOM 677 C C . GLU A 1 88 ? -6.760 19.561 -2.058 1.00 80.38 88 GLU A C 1
ATOM 679 O O . GLU A 1 88 ? -6.250 20.590 -2.505 1.00 80.38 88 GLU A O 1
ATOM 684 N N . ASP A 1 89 ? -6.770 19.305 -0.755 1.00 80.19 89 ASP A N 1
ATOM 685 C CA . ASP A 1 89 ? -6.208 20.216 0.241 1.00 80.19 89 ASP A CA 1
ATOM 686 C C . ASP A 1 89 ? -4.677 20.272 0.155 1.00 80.19 89 ASP A C 1
ATOM 688 O O . ASP A 1 89 ? -4.097 21.359 0.207 1.00 80.19 89 ASP A O 1
ATOM 692 N N . LEU A 1 90 ? -4.016 19.134 -0.090 1.00 78.44 90 LEU A N 1
ATOM 693 C CA . LEU A 1 90 ? -2.575 19.069 -0.361 1.00 78.44 90 LEU A CA 1
ATOM 694 C C . LEU A 1 90 ? -2.177 19.839 -1.626 1.00 78.44 90 LEU A C 1
ATOM 696 O O . LEU A 1 90 ? -1.071 20.368 -1.697 1.00 78.44 90 LEU A O 1
ATOM 700 N N . ARG A 1 91 ? -3.065 19.930 -2.623 1.00 76.19 91 ARG A N 1
ATOM 701 C CA . ARG A 1 91 ? -2.827 20.718 -3.844 1.00 76.19 91 ARG A CA 1
ATOM 702 C C . ARG A 1 91 ? -2.938 22.212 -3.611 1.00 76.19 91 ARG A C 1
ATOM 704 O O . ARG A 1 91 ? -2.181 22.982 -4.194 1.00 76.19 91 ARG A O 1
ATOM 711 N N . ARG A 1 92 ? -3.925 22.625 -2.819 1.00 81.62 92 ARG A N 1
ATOM 712 C CA . ARG A 1 92 ? -4.241 24.045 -2.623 1.00 81.62 92 ARG A CA 1
ATOM 713 C C . ARG A 1 92 ? -3.433 24.683 -1.502 1.00 81.62 92 ARG A C 1
ATOM 715 O O . ARG A 1 92 ? -3.289 25.901 -1.505 1.00 81.62 92 ARG A O 1
ATOM 722 N N . SER A 1 93 ? -2.911 23.890 -0.567 1.00 82.50 93 SER A N 1
ATOM 723 C CA . SER A 1 93 ? -2.120 24.377 0.559 1.00 82.50 93 SER A CA 1
ATOM 724 C C . SER A 1 93 ? -0.644 23.981 0.424 1.00 82.50 93 SER A C 1
ATOM 726 O O . SER A 1 93 ? -0.282 22.823 0.663 1.00 82.50 93 SER A O 1
ATOM 728 N N . PRO A 1 94 ? 0.242 24.949 0.123 1.00 77.06 94 PRO A N 1
ATOM 729 C CA . PRO A 1 94 ? 1.689 24.739 0.152 1.00 77.06 94 PRO A CA 1
ATOM 730 C C . PRO A 1 94 ? 2.186 24.272 1.527 1.00 77.06 94 PRO A C 1
ATOM 732 O O . PRO A 1 94 ? 3.137 23.502 1.617 1.00 77.06 94 PRO A O 1
ATOM 735 N N . GLU A 1 95 ? 1.523 24.709 2.599 1.00 82.56 95 GLU A N 1
ATOM 736 C CA . GLU A 1 95 ? 1.862 24.374 3.984 1.00 82.56 95 GLU A CA 1
ATOM 737 C C . GLU A 1 95 ? 1.573 22.900 4.297 1.00 82.56 95 GLU A C 1
ATOM 739 O O . GLU A 1 95 ? 2.412 22.217 4.886 1.00 82.56 95 GLU A O 1
ATOM 744 N N . LEU A 1 96 ? 0.418 22.379 3.862 1.00 76.12 96 LEU A N 1
ATOM 745 C CA . LEU A 1 96 ? 0.091 20.958 4.015 1.00 76.12 96 LEU A CA 1
ATOM 746 C C . LEU A 1 96 ? 1.006 20.080 3.161 1.00 76.12 96 LEU A C 1
ATOM 748 O O . LEU A 1 96 ? 1.448 19.034 3.633 1.00 76.12 96 LEU A O 1
ATOM 752 N N . SER A 1 97 ? 1.333 20.514 1.941 1.00 74.94 97 SER A N 1
ATOM 753 C CA . SER A 1 97 ? 2.282 19.792 1.090 1.00 74.94 97 SER A CA 1
ATOM 754 C C . SER A 1 97 ? 3.675 19.739 1.718 1.00 74.94 97 SER A C 1
ATOM 756 O O . SER A 1 97 ? 4.295 18.679 1.725 1.00 74.94 97 SER A O 1
ATOM 758 N N . ALA A 1 98 ? 4.161 20.850 2.279 1.00 79.75 98 ALA A N 1
ATOM 759 C CA . ALA A 1 98 ? 5.452 20.889 2.963 1.00 79.75 98 ALA A CA 1
ATOM 760 C C . ALA A 1 98 ? 5.471 19.954 4.181 1.00 79.75 98 ALA A C 1
ATOM 762 O O . ALA A 1 98 ? 6.416 19.191 4.364 1.00 79.75 98 ALA A O 1
ATOM 763 N N . LYS A 1 99 ? 4.392 19.950 4.968 1.00 79.31 99 LYS A N 1
ATOM 764 C CA . LYS A 1 99 ? 4.254 19.079 6.139 1.00 79.31 99 LYS A CA 1
ATOM 765 C C . LYS A 1 99 ? 4.144 17.600 5.765 1.00 79.31 99 LYS A C 1
ATOM 767 O O . LYS A 1 99 ? 4.661 16.748 6.479 1.00 79.31 99 LYS A O 1
ATOM 772 N N . ALA A 1 100 ? 3.497 17.285 4.644 1.00 75.50 100 ALA A N 1
ATOM 773 C CA . ALA A 1 100 ? 3.429 15.927 4.117 1.00 75.50 100 ALA A CA 1
ATOM 774 C C . ALA A 1 100 ? 4.797 15.433 3.625 1.00 75.50 100 ALA A C 1
ATOM 776 O O . ALA A 1 100 ? 5.168 14.296 3.910 1.00 75.50 100 ALA A O 1
ATOM 777 N N . GLU A 1 101 ? 5.563 16.281 2.934 1.00 78.44 101 GLU A N 1
ATOM 778 C CA . GLU A 1 101 ? 6.934 15.957 2.522 1.00 78.44 101 GLU A CA 1
ATOM 779 C C . GLU A 1 101 ? 7.868 15.787 3.726 1.00 78.44 101 GLU A C 1
ATOM 781 O O . GLU A 1 101 ? 8.666 14.853 3.752 1.00 78.44 101 GLU A O 1
ATOM 786 N N . GLU A 1 102 ? 7.720 16.615 4.761 1.00 83.25 102 GLU A N 1
ATOM 787 C CA . GLU A 1 102 ? 8.452 16.463 6.019 1.00 83.25 102 GLU A CA 1
ATOM 788 C C . GLU A 1 102 ? 8.123 15.129 6.705 1.00 83.25 102 GLU A C 1
ATOM 790 O O . GLU A 1 102 ? 9.027 14.382 7.078 1.00 83.25 102 GLU A O 1
ATOM 795 N N . LEU A 1 103 ? 6.837 14.784 6.821 1.00 78.88 103 LEU A N 1
ATOM 796 C CA . LEU A 1 103 ? 6.410 13.525 7.431 1.00 78.88 103 LEU A CA 1
ATOM 797 C C . LEU A 1 103 ? 6.912 12.313 6.633 1.00 78.88 103 LEU A C 1
ATOM 799 O O . LEU A 1 103 ? 7.389 11.338 7.207 1.00 78.88 103 LEU A O 1
ATOM 803 N N . LYS A 1 104 ? 6.838 12.385 5.299 1.00 80.94 104 LYS A N 1
ATOM 804 C CA . LYS A 1 104 ? 7.374 11.367 4.390 1.00 80.94 104 LYS A CA 1
ATOM 805 C C . LYS A 1 104 ? 8.874 11.185 4.602 1.00 80.94 104 LYS A C 1
ATOM 807 O O . LYS A 1 104 ? 9.326 10.048 4.714 1.00 80.94 104 LYS A O 1
ATOM 812 N N . ALA A 1 105 ? 9.632 12.279 4.673 1.00 78.12 105 ALA A N 1
ATOM 813 C CA . ALA A 1 105 ? 11.064 12.227 4.933 1.00 78.12 105 ALA A CA 1
ATOM 814 C C . ALA A 1 105 ? 11.354 11.581 6.295 1.00 78.12 105 ALA A C 1
ATOM 816 O O . ALA A 1 105 ? 12.154 10.659 6.357 1.00 78.12 105 ALA A O 1
ATOM 817 N N . GLN A 1 106 ? 10.643 11.973 7.358 1.00 77.88 106 GLN A N 1
ATOM 818 C CA . GLN A 1 106 ? 10.811 11.387 8.694 1.00 77.88 106 GLN A CA 1
ATOM 819 C C . GLN A 1 106 ? 10.518 9.882 8.730 1.00 77.88 106 GLN A C 1
ATOM 821 O O . GLN A 1 106 ? 11.243 9.130 9.375 1.00 77.88 106 GLN A O 1
ATOM 826 N N . VAL A 1 107 ? 9.470 9.427 8.038 1.00 74.69 107 VAL A N 1
ATOM 827 C CA . VAL A 1 107 ? 9.125 8.000 7.966 1.00 74.69 107 VAL A CA 1
ATOM 828 C C . VAL A 1 107 ? 10.184 7.220 7.186 1.00 74.69 107 VAL A C 1
ATOM 830 O O . VAL A 1 107 ? 10.598 6.155 7.634 1.00 74.69 107 VAL A O 1
ATOM 833 N N . LEU A 1 108 ? 10.649 7.742 6.048 1.00 75.69 108 LEU A N 1
ATOM 834 C CA . LEU A 1 108 ? 11.680 7.093 5.228 1.00 75.69 108 LEU A CA 1
ATOM 835 C C . LEU A 1 108 ? 13.060 7.084 5.899 1.00 75.69 108 LEU A C 1
ATOM 837 O O . LEU A 1 108 ? 13.841 6.154 5.696 1.00 75.69 108 LEU A O 1
ATOM 841 N N . ASP A 1 109 ? 13.356 8.098 6.708 1.00 77.44 109 ASP A N 1
ATOM 842 C CA . ASP A 1 109 ? 14.619 8.213 7.438 1.00 77.44 109 ASP A CA 1
ATOM 843 C C . ASP A 1 109 ? 14.600 7.443 8.771 1.00 77.44 109 ASP A C 1
ATOM 845 O O . ASP A 1 109 ? 15.624 7.286 9.435 1.00 77.44 109 ASP A O 1
ATOM 849 N N . HIS A 1 110 ? 13.440 6.910 9.171 1.00 83.44 110 HIS A N 1
ATOM 850 C CA . HIS A 1 110 ? 13.322 6.160 10.411 1.00 83.44 110 HIS A CA 1
ATOM 851 C C . HIS A 1 110 ? 14.066 4.810 10.308 1.00 83.44 110 HIS A C 1
ATOM 853 O O . HIS A 1 110 ? 13.722 3.979 9.457 1.00 83.44 110 HIS A O 1
ATOM 859 N N . PRO A 1 111 ? 15.012 4.501 11.220 1.00 71.44 111 PRO A N 1
ATOM 860 C CA . PRO A 1 111 ? 15.844 3.295 11.140 1.00 71.44 111 PRO A CA 1
ATOM 861 C C . PRO A 1 111 ? 15.040 1.992 11.076 1.00 71.44 111 PRO A C 1
ATOM 863 O O . PRO A 1 111 ? 15.401 1.062 10.361 1.00 71.44 111 PRO A O 1
ATOM 866 N N . SER A 1 112 ? 13.914 1.923 11.794 1.00 65.56 112 SER A N 1
ATOM 867 C CA . SER A 1 112 ? 13.029 0.749 11.772 1.00 65.56 112 SER A CA 1
ATOM 868 C C . SER A 1 112 ? 12.341 0.543 10.424 1.00 65.56 112 SER A C 1
ATOM 870 O O . SER A 1 112 ? 12.114 -0.598 10.040 1.00 65.56 112 SER A O 1
ATOM 872 N N . VAL A 1 113 ? 12.026 1.622 9.699 1.00 66.12 113 VAL A N 1
ATOM 873 C CA . VAL A 1 113 ? 11.408 1.538 8.368 1.00 66.12 113 VAL A CA 1
ATOM 874 C C . VAL A 1 113 ? 12.440 1.071 7.354 1.00 66.12 113 VAL A C 1
ATOM 876 O O . VAL A 1 113 ? 12.143 0.193 6.553 1.00 66.12 113 VAL A O 1
ATOM 879 N N . GLN A 1 114 ? 13.672 1.576 7.437 1.00 71.94 114 GLN A N 1
ATOM 880 C CA . GLN A 1 114 ? 14.774 1.121 6.586 1.00 71.94 114 GLN A CA 1
ATOM 881 C C . GLN A 1 114 ? 15.129 -0.349 6.839 1.00 71.94 114 GLN A C 1
ATOM 883 O O . GLN A 1 114 ? 15.278 -1.117 5.891 1.00 71.94 114 GLN A O 1
ATOM 888 N N . ALA A 1 115 ? 15.207 -0.764 8.107 1.00 69.31 115 ALA A N 1
ATOM 889 C CA . ALA A 1 115 ? 15.454 -2.156 8.473 1.00 69.31 115 ALA A CA 1
ATOM 890 C C . ALA A 1 115 ? 14.328 -3.080 7.985 1.00 69.31 115 ALA A C 1
ATOM 892 O O . ALA A 1 115 ? 14.596 -4.119 7.390 1.00 69.31 115 ALA A O 1
ATOM 893 N N . TRP A 1 116 ? 13.069 -2.681 8.180 1.00 66.69 116 TRP A N 1
ATOM 894 C CA . TRP A 1 116 ? 11.916 -3.433 7.691 1.00 66.69 116 TRP A CA 1
ATOM 895 C C . TRP A 1 116 ? 11.869 -3.506 6.159 1.00 66.69 116 TRP A C 1
ATOM 897 O O . TRP A 1 116 ? 11.639 -4.582 5.614 1.00 66.69 116 TRP A O 1
ATOM 907 N N . ALA A 1 117 ? 12.157 -2.407 5.456 1.00 65.25 117 ALA A N 1
ATOM 908 C CA . ALA A 1 117 ? 12.235 -2.377 3.997 1.00 65.25 117 ALA A CA 1
ATOM 909 C C . ALA A 1 117 ? 13.356 -3.281 3.460 1.00 65.25 117 ALA A C 1
ATOM 911 O O . ALA A 1 117 ? 13.161 -3.967 2.460 1.00 65.25 117 ALA A O 1
ATOM 912 N N . ALA A 1 118 ? 14.506 -3.333 4.138 1.00 67.62 118 ALA A N 1
ATOM 913 C CA . ALA A 1 118 ? 15.593 -4.246 3.793 1.00 67.62 118 ALA A CA 1
ATOM 914 C C . ALA A 1 118 ? 15.192 -5.720 3.983 1.00 67.62 118 ALA A C 1
ATOM 916 O O . ALA A 1 118 ? 15.509 -6.551 3.130 1.00 67.62 118 ALA A O 1
ATOM 917 N N . THR A 1 119 ? 14.458 -6.042 5.054 1.00 59.69 119 THR A N 1
ATOM 918 C CA . THR A 1 119 ? 13.908 -7.389 5.275 1.00 59.69 119 THR A CA 1
ATOM 919 C C . THR A 1 119 ? 12.888 -7.747 4.202 1.00 59.69 119 THR A C 1
ATOM 921 O O . THR A 1 119 ? 13.036 -8.776 3.557 1.00 59.69 119 THR A O 1
ATOM 924 N N . LEU A 1 120 ? 11.924 -6.866 3.920 1.00 61.69 120 LEU A N 1
ATOM 925 C CA . LEU A 1 120 ? 10.953 -7.071 2.843 1.00 61.69 120 LEU A CA 1
ATOM 926 C C . LEU A 1 120 ? 11.622 -7.255 1.481 1.00 61.69 120 LEU A C 1
ATOM 928 O O . LEU A 1 120 ? 11.192 -8.089 0.694 1.00 61.69 120 LEU A O 1
ATOM 932 N N . TRP A 1 121 ? 12.676 -6.492 1.194 1.00 73.81 121 TRP A N 1
ATOM 933 C CA . TRP A 1 121 ? 13.450 -6.641 -0.033 1.00 73.81 121 TRP A CA 1
ATOM 934 C C . TRP A 1 121 ? 14.157 -7.998 -0.102 1.00 73.81 121 TRP A C 1
ATOM 936 O O . TRP A 1 121 ? 14.151 -8.655 -1.143 1.00 73.81 121 TRP A O 1
ATOM 946 N N . SER A 1 122 ? 14.741 -8.437 1.012 1.00 62.97 122 SER A N 1
ATOM 947 C CA . SER A 1 122 ? 15.361 -9.755 1.133 1.00 62.97 122 SER A CA 1
ATOM 948 C C . SER A 1 122 ? 14.337 -10.880 0.949 1.00 62.97 122 SER A C 1
ATOM 950 O O . SER A 1 122 ? 14.599 -11.828 0.210 1.00 62.97 122 SER A O 1
ATOM 952 N N . ASP A 1 123 ? 13.163 -10.757 1.562 1.00 57.25 123 ASP A N 1
ATOM 953 C CA . ASP A 1 123 ? 12.081 -11.737 1.472 1.00 57.25 123 ASP A CA 1
ATOM 954 C C . ASP A 1 123 ? 11.488 -11.774 0.064 1.00 57.25 123 ASP A C 1
ATOM 956 O O . ASP A 1 123 ? 11.317 -12.849 -0.501 1.00 57.25 123 ASP A O 1
ATOM 960 N N . ALA A 1 124 ? 11.270 -10.613 -0.559 1.00 63.62 124 ALA A N 1
ATOM 961 C CA . ALA A 1 124 ? 10.836 -10.518 -1.949 1.00 63.62 124 ALA A CA 1
ATOM 962 C C . ALA A 1 124 ? 11.862 -11.144 -2.901 1.00 63.62 124 ALA A C 1
ATOM 964 O O . ALA A 1 124 ? 11.485 -11.872 -3.818 1.00 63.62 124 ALA A O 1
ATOM 965 N N . ARG A 1 125 ? 13.161 -10.912 -2.672 1.00 70.56 125 ARG A N 1
ATOM 966 C CA . ARG A 1 125 ? 14.240 -11.545 -3.439 1.00 70.56 125 ARG A CA 1
ATOM 967 C C . ARG A 1 125 ? 14.229 -13.062 -3.267 1.00 70.56 125 ARG A C 1
ATOM 969 O O . ARG A 1 125 ? 14.364 -13.765 -4.264 1.00 70.56 125 ARG A O 1
ATOM 976 N N . HIS A 1 126 ? 14.078 -13.567 -2.044 1.00 65.69 126 HIS A N 1
ATOM 977 C CA . HIS A 1 126 ? 13.972 -15.007 -1.803 1.00 65.69 126 HIS A CA 1
ATOM 978 C C . HIS A 1 126 ? 12.745 -15.599 -2.486 1.00 65.69 126 HIS A C 1
ATOM 980 O O . HIS A 1 126 ? 12.882 -16.569 -3.221 1.00 65.69 126 HIS A O 1
ATOM 986 N N . ALA A 1 127 ? 11.589 -14.960 -2.335 1.00 58.41 127 ALA A N 1
ATOM 987 C CA . ALA A 1 127 ? 10.342 -15.392 -2.941 1.00 58.41 127 ALA A CA 1
ATOM 988 C C . ALA A 1 127 ? 10.419 -15.395 -4.482 1.00 58.41 127 ALA A C 1
ATOM 990 O O . ALA A 1 127 ? 9.919 -16.315 -5.121 1.00 58.41 127 ALA A O 1
ATOM 991 N N . LEU A 1 128 ? 11.105 -14.419 -5.091 1.00 66.06 128 LEU A N 1
ATOM 992 C CA . LEU A 1 128 ? 11.386 -14.387 -6.533 1.00 66.06 128 LEU A CA 1
ATOM 993 C C . LEU A 1 128 ? 12.311 -15.525 -6.972 1.00 66.06 128 LEU A C 1
ATOM 995 O O . LEU A 1 128 ? 12.033 -16.183 -7.969 1.00 66.06 128 LEU A O 1
ATOM 999 N N . VAL A 1 129 ? 13.396 -15.775 -6.237 1.00 72.38 129 VAL A N 1
ATOM 1000 C CA . VAL A 1 129 ? 14.325 -16.878 -6.536 1.00 72.38 129 VAL A CA 1
ATOM 1001 C C . VAL A 1 129 ? 13.622 -18.232 -6.397 1.00 72.38 129 VAL A C 1
ATOM 1003 O O . VAL A 1 129 ? 13.783 -19.105 -7.248 1.00 72.38 129 VAL A O 1
ATOM 1006 N N . GLU A 1 130 ? 12.787 -18.393 -5.378 1.00 59.97 130 GLU A N 1
ATOM 1007 C CA . GLU A 1 130 ? 11.997 -19.601 -5.147 1.00 59.97 130 GLU A CA 1
ATOM 1008 C C . GLU A 1 130 ? 10.911 -19.782 -6.222 1.00 59.97 130 GLU A C 1
ATOM 1010 O O . GLU A 1 130 ? 10.743 -20.878 -6.752 1.00 59.97 130 GLU A O 1
ATOM 1015 N N . ALA A 1 131 ? 10.272 -18.697 -6.671 1.00 59.19 131 ALA A N 1
ATOM 1016 C CA . ALA A 1 131 ? 9.337 -18.713 -7.800 1.00 59.19 131 ALA A CA 1
ATOM 1017 C C . ALA A 1 131 ? 9.997 -18.987 -9.161 1.00 59.19 131 ALA A C 1
ATOM 1019 O O . ALA A 1 131 ? 9.312 -19.419 -10.087 1.00 59.19 131 ALA A O 1
ATOM 1020 N N . THR A 1 132 ? 11.303 -18.735 -9.316 1.00 63.72 132 THR A N 1
ATOM 1021 C CA . THR A 1 132 ? 12.056 -19.164 -10.511 1.00 63.72 132 THR A CA 1
ATOM 1022 C C . THR A 1 132 ? 12.481 -20.628 -10.459 1.00 63.72 132 THR A C 1
ATOM 1024 O O . THR A 1 132 ? 12.823 -21.192 -11.494 1.00 63.72 132 THR A O 1
ATOM 1027 N N . ALA A 1 133 ? 12.467 -21.247 -9.275 1.00 63.75 133 ALA A N 1
ATOM 1028 C CA . ALA A 1 133 ? 12.793 -22.658 -9.102 1.00 63.75 133 ALA A CA 1
ATOM 1029 C C . ALA A 1 133 ? 11.578 -23.582 -9.313 1.00 63.75 133 ALA A C 1
ATOM 1031 O O . ALA A 1 133 ? 11.771 -24.757 -9.620 1.00 63.75 133 ALA A O 1
ATOM 1032 N N . ASP A 1 134 ? 10.352 -23.061 -9.182 1.00 60.38 134 ASP A N 1
ATOM 1033 C CA . ASP A 1 134 ? 9.112 -23.819 -9.371 1.00 60.38 134 ASP A CA 1
ATOM 1034 C C . ASP A 1 134 ? 8.075 -23.036 -10.201 1.00 60.38 134 ASP A C 1
ATOM 1036 O O . ASP A 1 134 ? 7.341 -22.181 -9.696 1.00 60.38 134 ASP A O 1
ATOM 1040 N N . GLU A 1 135 ? 7.996 -23.369 -11.493 1.00 57.16 135 GLU A N 1
ATOM 1041 C CA . GLU A 1 135 ? 7.058 -22.795 -12.472 1.00 57.16 135 GLU A CA 1
ATOM 1042 C C . GLU A 1 135 ? 5.578 -23.040 -12.110 1.00 57.16 135 GLU A C 1
ATOM 1044 O O . GLU A 1 135 ? 4.685 -22.386 -12.649 1.00 57.16 135 GLU A O 1
ATOM 1049 N N . THR A 1 136 ? 5.286 -23.962 -11.182 1.00 58.81 136 THR A N 1
ATOM 1050 C CA . THR A 1 136 ? 3.912 -24.292 -10.765 1.00 58.81 136 THR A CA 1
ATOM 1051 C C . THR A 1 136 ? 3.435 -23.535 -9.522 1.00 58.81 136 THR A C 1
ATOM 1053 O O . THR A 1 136 ? 2.254 -23.613 -9.162 1.00 58.81 136 THR A O 1
ATOM 1056 N N . SER A 1 137 ? 4.320 -22.757 -8.890 1.00 64.88 137 SER A N 1
ATOM 1057 C CA . SER A 1 137 ? 4.031 -22.019 -7.659 1.00 64.88 137 SER A CA 1
ATOM 1058 C C . SER A 1 137 ? 2.861 -21.034 -7.819 1.00 64.88 137 SER A C 1
ATOM 1060 O O . SER A 1 137 ? 2.751 -20.298 -8.805 1.00 64.88 137 SER A O 1
ATOM 1062 N N . GLU A 1 138 ? 1.978 -20.970 -6.815 1.00 60.34 138 GLU A N 1
ATOM 1063 C CA . GLU A 1 138 ? 0.917 -19.950 -6.731 1.00 60.34 138 GLU A CA 1
ATOM 1064 C C . GLU A 1 138 ? 1.466 -18.522 -6.776 1.00 60.34 138 GLU A C 1
ATOM 1066 O O . GLU A 1 138 ? 0.791 -17.617 -7.279 1.00 60.34 138 GLU A O 1
ATOM 1071 N N . LEU A 1 139 ? 2.699 -18.336 -6.301 1.00 62.34 139 LEU A N 1
ATOM 1072 C CA . LEU A 1 139 ? 3.388 -17.058 -6.324 1.00 62.34 139 LEU A CA 1
ATOM 1073 C C . LEU A 1 139 ? 3.781 -16.658 -7.752 1.00 62.34 139 LEU A C 1
ATOM 1075 O O . LEU A 1 139 ? 3.600 -15.500 -8.117 1.00 62.34 139 LEU A O 1
ATOM 1079 N N . HIS A 1 140 ? 4.244 -17.609 -8.574 1.00 65.38 140 HIS A N 1
ATOM 1080 C CA . HIS A 1 140 ? 4.593 -17.368 -9.979 1.00 65.38 140 HIS A CA 1
ATOM 1081 C C . HIS A 1 140 ? 3.370 -16.890 -10.769 1.00 65.38 140 HIS A C 1
ATOM 1083 O O . HIS A 1 140 ? 3.415 -15.848 -11.419 1.00 65.38 140 HIS A O 1
ATOM 1089 N N . ARG A 1 141 ? 2.236 -17.587 -10.618 1.00 68.25 141 ARG A N 1
ATOM 1090 C CA . ARG A 1 141 ? 0.966 -17.205 -11.260 1.00 68.25 141 ARG A CA 1
ATOM 1091 C C . ARG A 1 141 ? 0.459 -15.839 -10.795 1.00 68.25 141 ARG A C 1
ATOM 1093 O O . ARG A 1 141 ? -0.052 -15.068 -11.604 1.00 68.25 141 ARG A O 1
ATOM 1100 N N . HIS A 1 142 ? 0.603 -15.511 -9.508 1.00 68.06 142 HIS A N 1
ATOM 1101 C CA . HIS A 1 142 ? 0.238 -14.186 -8.997 1.00 68.06 142 HIS A CA 1
ATOM 1102 C C . HIS A 1 142 ? 1.140 -13.076 -9.539 1.00 68.06 142 HIS A C 1
ATOM 1104 O O . HIS A 1 142 ? 0.635 -12.004 -9.875 1.00 68.06 142 HIS A O 1
ATOM 1110 N N . LEU A 1 143 ? 2.446 -13.330 -9.645 1.00 66.56 143 LEU A N 1
ATOM 1111 C CA . LEU A 1 143 ? 3.419 -12.409 -10.229 1.00 66.56 143 LEU A CA 1
ATOM 1112 C C . LEU A 1 143 ? 3.138 -12.174 -11.710 1.00 66.56 143 LEU A C 1
ATOM 1114 O O . LEU A 1 143 ? 3.043 -11.024 -12.127 1.00 66.56 143 LEU A O 1
ATOM 1118 N N . GLU A 1 144 ? 2.928 -13.237 -12.483 1.00 69.00 144 GLU A N 1
ATOM 1119 C CA . GLU A 1 144 ? 2.560 -13.148 -13.897 1.00 69.00 144 GLU A CA 1
ATOM 1120 C C . GLU A 1 144 ? 1.280 -12.325 -14.072 1.00 69.00 144 GLU A C 1
ATOM 1122 O O . GLU A 1 144 ? 1.264 -11.339 -14.809 1.00 69.00 144 GLU A O 1
ATOM 1127 N N . ALA A 1 145 ? 0.230 -12.646 -13.313 1.00 70.00 145 ALA A N 1
ATOM 1128 C CA . ALA A 1 145 ? -1.025 -11.910 -13.370 1.00 70.00 145 ALA A CA 1
ATOM 1129 C C . ALA A 1 145 ? -0.862 -10.438 -12.949 1.00 70.00 145 ALA A C 1
ATOM 1131 O O . ALA A 1 145 ? -1.507 -9.557 -13.515 1.00 70.00 145 ALA A O 1
ATOM 1132 N N . ALA A 1 146 ? -0.002 -10.140 -11.970 1.00 66.88 146 ALA A N 1
ATOM 1133 C CA . ALA A 1 146 ? 0.297 -8.770 -11.564 1.00 66.88 146 ALA A CA 1
ATOM 1134 C C . ALA A 1 146 ? 1.053 -7.996 -12.653 1.00 66.88 146 ALA A C 1
ATOM 1136 O O . ALA A 1 146 ? 0.712 -6.844 -12.922 1.00 66.88 146 ALA A O 1
ATOM 1137 N N . VAL A 1 147 ? 2.029 -8.627 -13.309 1.00 70.50 147 VAL A N 1
ATOM 1138 C CA . VAL A 1 147 ? 2.800 -8.035 -14.412 1.00 70.50 147 VAL A CA 1
ATOM 1139 C C . VAL A 1 147 ? 1.906 -7.767 -15.620 1.00 70.50 147 VAL A C 1
ATOM 1141 O O . VAL A 1 147 ? 1.965 -6.676 -16.187 1.00 70.50 147 VAL A O 1
ATOM 1144 N N . VAL A 1 148 ? 1.032 -8.710 -15.980 1.00 72.69 148 VAL A N 1
ATOM 1145 C CA . VAL A 1 148 ? 0.065 -8.533 -17.074 1.00 72.69 148 VAL A CA 1
ATOM 1146 C C . VAL A 1 148 ? -0.871 -7.361 -16.778 1.00 72.69 148 VAL A C 1
ATOM 1148 O O . VAL A 1 148 ? -0.972 -6.449 -17.596 1.00 72.69 148 VAL A O 1
ATOM 1151 N N . ARG A 1 149 ? -1.467 -7.308 -15.579 1.00 67.12 149 ARG A N 1
ATOM 1152 C CA . ARG A 1 149 ? -2.340 -6.190 -15.175 1.00 67.12 149 ARG A CA 1
ATOM 1153 C C . ARG A 1 149 ? -1.617 -4.843 -15.177 1.00 67.12 149 ARG A C 1
ATOM 1155 O O . ARG A 1 149 ? -2.197 -3.828 -15.565 1.00 67.12 149 ARG A O 1
ATOM 1162 N N . LEU A 1 150 ? -0.355 -4.813 -14.749 1.00 67.62 150 LEU A N 1
ATOM 1163 C CA . LEU A 1 150 ? 0.467 -3.605 -14.796 1.00 67.62 150 LEU A CA 1
ATOM 1164 C C . LEU A 1 150 ? 0.671 -3.145 -16.247 1.00 67.62 150 LEU A C 1
ATOM 1166 O O . LEU A 1 150 ? 0.501 -1.964 -16.546 1.00 67.62 150 LEU A O 1
ATOM 1170 N N . GLY A 1 151 ? 0.983 -4.081 -17.148 1.00 70.19 151 GLY A N 1
ATOM 1171 C CA . GLY A 1 151 ? 1.132 -3.821 -18.578 1.00 70.19 151 GLY A CA 1
ATOM 1172 C C . GLY A 1 151 ? -0.151 -3.293 -19.221 1.00 70.19 151 GLY A C 1
ATOM 1173 O O . GLY A 1 151 ? -0.109 -2.300 -19.943 1.00 70.19 151 GLY A O 1
ATOM 1174 N N . GLU A 1 152 ? -1.300 -3.893 -18.907 1.00 75.19 152 GLU A N 1
ATOM 1175 C CA . GLU A 1 152 ? -2.615 -3.435 -19.374 1.00 75.19 152 GLU A CA 1
ATOM 1176 C C . GLU A 1 152 ? -2.931 -2.014 -18.884 1.00 75.19 152 GLU A C 1
ATOM 1178 O O . GLU A 1 152 ? -3.369 -1.165 -19.663 1.00 75.19 152 GLU A O 1
ATOM 1183 N N . THR A 1 153 ? -2.630 -1.721 -17.617 1.00 69.00 153 THR A N 1
ATOM 1184 C CA . THR A 1 153 ? -2.827 -0.388 -17.025 1.00 69.00 153 THR A CA 1
ATOM 1185 C C . THR A 1 153 ? -1.929 0.662 -17.693 1.00 69.00 153 THR A C 1
ATOM 1187 O O . THR A 1 153 ? -2.390 1.748 -18.044 1.00 69.00 153 THR A O 1
ATOM 1190 N N . LEU A 1 154 ? -0.656 0.334 -17.939 1.00 69.25 154 LEU A N 1
ATOM 1191 C CA . LEU A 1 154 ? 0.296 1.201 -18.648 1.00 69.25 154 LEU A CA 1
ATOM 1192 C C . LEU A 1 154 ? -0.052 1.399 -20.129 1.00 69.25 154 LEU A C 1
ATOM 1194 O O . LEU A 1 154 ? 0.247 2.444 -20.716 1.00 69.25 154 LEU A O 1
ATOM 1198 N N . ALA A 1 155 ? -0.670 0.402 -20.761 1.00 75.81 155 ALA A N 1
ATOM 1199 C CA . ALA A 1 155 ? -1.154 0.521 -22.128 1.00 75.81 155 ALA A CA 1
ATOM 1200 C C . ALA A 1 155 ? -2.345 1.489 -22.205 1.00 75.81 155 ALA A C 1
ATOM 1202 O O . ALA A 1 155 ? -2.387 2.335 -23.106 1.00 75.81 155 ALA A O 1
ATOM 1203 N N . ALA A 1 156 ? -3.260 1.401 -21.237 1.00 79.00 156 ALA A N 1
ATOM 1204 C CA . ALA A 1 156 ? -4.473 2.208 -21.169 1.00 79.00 156 ALA A CA 1
ATOM 1205 C C . ALA A 1 156 ? -4.220 3.682 -20.794 1.00 79.00 156 ALA A C 1
ATOM 1207 O O . ALA A 1 156 ? -4.904 4.561 -21.319 1.00 79.00 156 ALA A O 1
ATOM 1208 N N . ASP A 1 157 ? -3.237 3.973 -19.934 1.00 80.75 157 ASP A N 1
ATOM 1209 C CA . ASP A 1 157 ? -2.951 5.330 -19.449 1.00 80.75 157 ASP A CA 1
ATOM 1210 C C . ASP A 1 157 ? -1.641 5.896 -20.034 1.00 80.75 157 ASP A C 1
ATOM 1212 O O . ASP A 1 157 ? -0.524 5.519 -19.666 1.00 80.75 157 ASP A O 1
ATOM 1216 N N . ALA A 1 158 ? -1.780 6.857 -20.952 1.00 79.06 158 ALA A N 1
ATOM 1217 C CA . ALA A 1 158 ? -0.652 7.514 -21.610 1.00 79.06 158 ALA A CA 1
ATOM 1218 C C . ALA A 1 158 ? 0.163 8.435 -20.681 1.00 79.06 158 ALA A C 1
ATOM 1220 O O . ALA A 1 158 ? 1.362 8.619 -20.907 1.00 79.06 158 ALA A O 1
ATOM 1221 N N . ASP A 1 159 ? -0.446 9.013 -19.647 1.00 70.50 159 ASP A N 1
ATOM 1222 C CA . ASP A 1 159 ? 0.245 9.884 -18.693 1.00 70.50 159 ASP A CA 1
ATOM 1223 C C . ASP A 1 159 ? 1.053 9.070 -17.691 1.00 70.50 159 ASP A C 1
ATOM 1225 O O . ASP A 1 159 ? 2.179 9.445 -17.349 1.00 70.50 159 ASP A O 1
ATOM 1229 N N . LEU A 1 16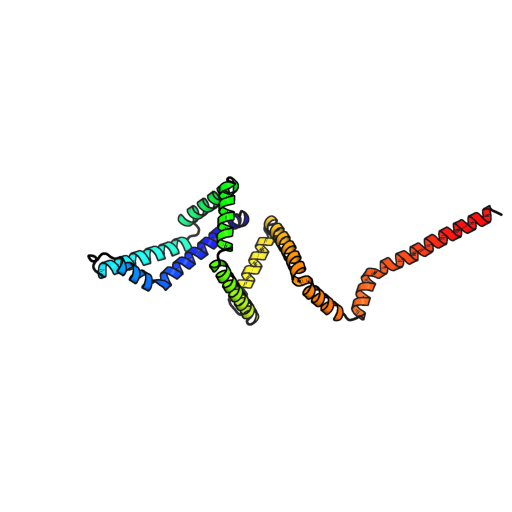0 ? 0.501 7.939 -17.250 1.00 67.38 160 LEU A N 1
ATOM 1230 C CA . LEU A 1 160 ? 1.220 6.972 -16.432 1.00 67.38 160 LEU A CA 1
ATOM 1231 C C . LEU A 1 160 ? 2.423 6.405 -17.185 1.00 67.38 160 LEU A C 1
ATOM 1233 O O . LEU A 1 160 ? 3.527 6.399 -16.642 1.00 67.38 160 LEU A O 1
ATOM 1237 N N . ARG A 1 161 ? 2.234 6.015 -18.451 1.00 81.00 161 ARG A N 1
ATOM 1238 C CA . ARG A 1 161 ? 3.315 5.510 -19.303 1.00 81.00 161 ARG A CA 1
ATOM 1239 C C . ARG A 1 161 ? 4.475 6.496 -19.406 1.00 81.00 161 ARG A C 1
ATOM 1241 O O . ARG A 1 161 ? 5.601 6.126 -19.107 1.00 81.00 161 ARG A O 1
ATOM 1248 N N . ARG A 1 162 ? 4.201 7.775 -19.692 1.00 78.38 162 ARG A N 1
ATOM 1249 C CA . A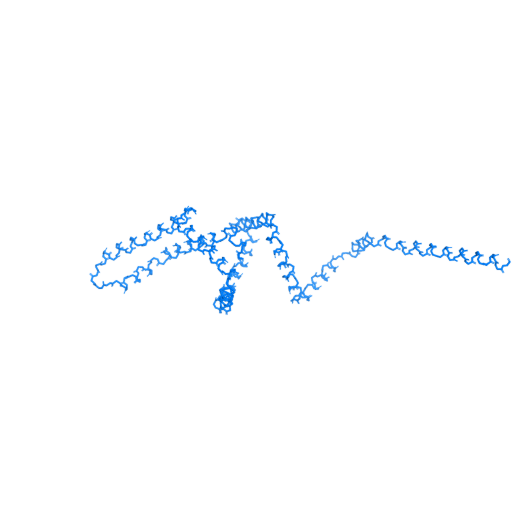RG A 1 162 ? 5.249 8.813 -19.762 1.00 78.38 162 ARG A CA 1
ATOM 1250 C C . ARG A 1 162 ? 6.026 8.980 -18.455 1.00 78.38 162 ARG A C 1
ATOM 1252 O O . ARG A 1 162 ? 7.228 9.217 -18.485 1.00 78.38 162 ARG A O 1
ATOM 1259 N N . LYS A 1 163 ? 5.350 8.886 -17.306 1.00 74.50 163 LYS A N 1
ATOM 1260 C CA . LYS A 1 163 ? 6.004 8.976 -15.989 1.00 74.50 163 LYS A CA 1
ATOM 1261 C C . LYS A 1 163 ? 6.898 7.770 -15.727 1.00 74.50 163 LYS A C 1
ATOM 1263 O O . LYS A 1 163 ? 7.993 7.942 -15.200 1.00 74.50 163 LYS A O 1
ATOM 1268 N N . VAL A 1 164 ? 6.431 6.577 -16.089 1.00 76.00 164 VAL A N 1
ATOM 1269 C CA . VAL A 1 164 ? 7.215 5.346 -15.958 1.00 76.00 164 VAL A CA 1
ATOM 1270 C C . VAL A 1 164 ? 8.417 5.371 -16.893 1.00 76.00 164 VAL A C 1
ATOM 1272 O O . VAL A 1 164 ? 9.515 5.097 -16.427 1.00 76.00 164 VAL A O 1
ATOM 1275 N N . ASP A 1 165 ? 8.252 5.792 -18.147 1.00 79.62 165 ASP A N 1
ATOM 1276 C CA . ASP A 1 165 ? 9.360 5.923 -19.100 1.00 79.62 165 ASP A CA 1
ATOM 1277 C C . ASP A 1 165 ? 10.450 6.863 -18.565 1.00 79.62 165 ASP A C 1
ATOM 1279 O O . ASP A 1 165 ? 11.618 6.485 -18.512 1.00 79.62 165 ASP A O 1
ATOM 1283 N N . ALA A 1 166 ? 10.067 8.048 -18.075 1.00 80.81 166 ALA A N 1
ATOM 1284 C CA . ALA A 1 166 ? 11.011 9.006 -17.496 1.00 80.81 166 ALA A CA 1
ATOM 1285 C C . ALA A 1 166 ? 11.720 8.455 -16.245 1.00 80.81 166 ALA A C 1
ATOM 1287 O O . ALA A 1 166 ? 12.909 8.690 -16.036 1.00 80.81 166 ALA A O 1
ATOM 1288 N N . TRP A 1 167 ? 10.999 7.706 -15.407 1.00 84.38 167 TRP A N 1
ATOM 1289 C CA . TRP A 1 167 ? 11.581 7.072 -14.227 1.00 84.38 167 TRP A CA 1
ATOM 1290 C C . TRP A 1 167 ? 12.559 5.949 -14.595 1.00 84.38 167 TRP A C 1
ATOM 1292 O O . TRP A 1 167 ? 13.634 5.861 -13.999 1.00 84.38 167 TRP A O 1
ATOM 1302 N N . VAL A 1 168 ? 12.222 5.116 -15.586 1.00 82.56 168 VAL A N 1
ATOM 1303 C CA . VAL A 1 168 ? 13.106 4.059 -16.098 1.00 82.56 168 VAL A CA 1
ATOM 1304 C C . VAL A 1 168 ? 14.363 4.675 -16.700 1.00 82.56 168 VAL A C 1
ATOM 1306 O O . VAL A 1 168 ? 15.460 4.230 -16.378 1.00 82.56 168 VAL A O 1
ATOM 1309 N N . GLU A 1 169 ? 14.223 5.717 -17.520 1.00 82.31 169 GLU A N 1
ATOM 1310 C CA . GLU A 1 169 ? 15.353 6.431 -18.120 1.00 82.31 169 GLU A CA 1
ATOM 1311 C C . GLU A 1 169 ? 16.308 6.963 -17.045 1.00 82.31 169 GLU A C 1
ATOM 1313 O O . GLU A 1 169 ? 17.504 6.672 -17.085 1.00 82.31 169 GLU A O 1
ATOM 1318 N N . GLN A 1 170 ? 15.776 7.652 -16.032 1.00 81.81 170 GLN A N 1
ATOM 1319 C CA . GLN A 1 170 ? 16.578 8.177 -14.927 1.00 81.81 170 GLN A CA 1
ATOM 1320 C C . GLN A 1 170 ? 17.273 7.057 -14.144 1.00 81.81 170 GLN A C 1
ATOM 1322 O O . GLN A 1 170 ? 18.468 7.128 -13.874 1.00 81.81 170 GLN A O 1
ATOM 1327 N N . THR A 1 171 ? 16.538 5.990 -13.831 1.00 78.50 171 THR A N 1
ATOM 1328 C CA . THR A 1 171 ? 17.060 4.845 -13.078 1.00 78.50 171 THR A CA 1
ATOM 1329 C C . THR A 1 171 ? 18.192 4.159 -13.841 1.00 78.50 171 THR A C 1
ATOM 1331 O O . THR A 1 171 ? 19.229 3.846 -13.264 1.00 78.50 171 THR A O 1
ATOM 1334 N N . VAL A 1 172 ? 18.037 3.965 -15.154 1.00 77.38 172 VAL A N 1
ATOM 1335 C CA . VAL A 1 172 ? 19.086 3.398 -16.012 1.00 77.38 172 VAL A CA 1
ATOM 1336 C C . VAL A 1 172 ? 20.325 4.290 -16.020 1.00 77.38 172 VAL A C 1
ATOM 1338 O O . VAL A 1 172 ? 21.434 3.776 -15.887 1.00 77.38 172 VAL A O 1
ATOM 1341 N N . VAL A 1 173 ? 20.162 5.610 -16.135 1.00 79.00 173 VAL A N 1
ATOM 1342 C CA . VAL A 1 173 ? 21.279 6.566 -16.075 1.00 79.00 173 VAL A CA 1
ATOM 1343 C C . VAL A 1 173 ? 22.014 6.468 -14.735 1.00 79.00 173 VAL A C 1
ATOM 1345 O O . VAL A 1 173 ? 23.242 6.356 -14.715 1.00 79.00 173 VAL A O 1
ATOM 1348 N N . ASP A 1 174 ? 21.284 6.417 -13.624 1.00 72.81 174 ASP A N 1
ATOM 1349 C CA . ASP A 1 174 ? 21.862 6.319 -12.283 1.00 72.81 174 ASP A CA 1
ATOM 1350 C C . ASP A 1 174 ? 22.612 4.987 -12.081 1.00 72.81 174 ASP A C 1
ATOM 1352 O O . ASP A 1 174 ? 23.752 4.970 -11.605 1.00 72.81 174 ASP A O 1
ATOM 1356 N N . LEU A 1 175 ? 22.031 3.868 -12.532 1.00 73.38 175 LEU A N 1
ATOM 1357 C CA . LEU A 1 175 ? 22.679 2.552 -12.516 1.00 73.38 175 LEU A CA 1
ATOM 1358 C C . LEU A 1 175 ? 23.941 2.514 -13.389 1.00 73.38 175 LEU A C 1
ATOM 1360 O O . LEU A 1 175 ? 24.955 1.957 -12.970 1.00 73.38 175 LEU A O 1
ATOM 1364 N N . LEU A 1 176 ? 23.919 3.124 -14.577 1.00 77.62 176 LEU A N 1
ATOM 1365 C CA . LEU A 1 176 ? 25.095 3.222 -15.449 1.00 77.62 176 LEU A CA 1
ATOM 1366 C C . LEU A 1 176 ? 26.219 4.029 -14.792 1.00 77.62 176 LEU A C 1
ATOM 1368 O O . LEU A 1 176 ? 27.391 3.669 -14.917 1.00 77.62 176 LEU A O 1
ATOM 1372 N N . HIS A 1 177 ? 25.882 5.097 -14.066 1.00 76.25 177 HIS A N 1
ATOM 1373 C CA . HIS A 1 177 ? 26.863 5.866 -13.306 1.00 76.25 177 HIS A CA 1
ATOM 1374 C C . HIS A 1 177 ? 27.459 5.062 -12.146 1.00 76.25 177 HIS A C 1
ATOM 1376 O O . HIS A 1 177 ? 28.674 5.124 -11.927 1.00 76.25 177 HIS A O 1
ATOM 1382 N N . GLN A 1 178 ? 26.631 4.291 -11.439 1.00 73.94 178 GLN A N 1
ATOM 1383 C CA . GLN A 1 178 ? 27.040 3.508 -10.276 1.00 73.94 178 GLN A CA 1
ATOM 1384 C C . GLN A 1 178 ? 27.855 2.256 -10.646 1.00 73.94 178 GLN A C 1
ATOM 1386 O O . GLN A 1 178 ? 28.841 1.956 -9.976 1.00 73.94 178 GLN A O 1
ATOM 1391 N N . TYR A 1 179 ? 27.513 1.581 -11.748 1.00 73.56 179 TYR A N 1
ATOM 1392 C CA . TYR A 1 179 ? 28.098 0.296 -12.163 1.00 73.56 179 TYR A CA 1
ATOM 1393 C C . TYR A 1 179 ? 28.901 0.374 -13.470 1.00 73.56 179 TYR A C 1
ATOM 1395 O O . TYR A 1 179 ? 29.076 -0.623 -14.172 1.00 73.56 179 TYR A O 1
ATOM 1403 N N . ARG A 1 180 ? 29.441 1.554 -13.805 1.00 71.00 180 ARG A N 1
ATOM 1404 C CA . ARG A 1 180 ? 30.164 1.818 -15.068 1.00 71.00 180 ARG A CA 1
ATOM 1405 C C . ARG A 1 180 ? 31.221 0.769 -15.446 1.00 71.00 180 ARG A C 1
ATOM 1407 O O . ARG A 1 180 ? 31.416 0.507 -16.627 1.00 71.00 180 ARG A O 1
ATOM 1414 N N . ALA A 1 181 ? 31.919 0.202 -14.459 1.00 68.19 181 ALA A N 1
ATOM 1415 C CA . ALA A 1 181 ? 32.988 -0.772 -14.680 1.00 68.19 181 ALA A CA 1
ATOM 1416 C C . ALA A 1 181 ? 32.427 -2.157 -15.031 1.00 68.19 181 ALA A C 1
ATOM 1418 O O . ALA A 1 181 ? 32.841 -2.756 -16.015 1.00 68.19 181 ALA A O 1
ATOM 1419 N N . GLU A 1 182 ? 31.417 -2.616 -14.295 1.00 72.31 182 GLU A N 1
ATOM 1420 C CA . GLU A 1 182 ? 30.760 -3.904 -14.536 1.00 72.31 182 GLU A CA 1
ATOM 1421 C C . GLU A 1 182 ? 29.995 -3.903 -15.860 1.00 72.31 182 GLU A C 1
ATOM 1423 O O . GLU A 1 182 ? 30.033 -4.883 -16.597 1.00 72.31 182 GLU A O 1
ATOM 1428 N N . VAL A 1 183 ? 29.366 -2.779 -16.221 1.00 69.00 183 VAL A N 1
ATOM 1429 C CA . VAL A 1 183 ? 28.722 -2.615 -17.532 1.00 69.00 183 VAL A CA 1
ATOM 1430 C C . VAL A 1 183 ? 29.758 -2.663 -18.656 1.00 69.00 183 VAL A C 1
ATOM 1432 O O . VAL A 1 183 ? 29.528 -3.329 -19.665 1.00 69.00 183 VAL A O 1
ATOM 1435 N N . ALA A 1 184 ? 30.913 -2.012 -18.484 1.00 70.56 184 ALA A N 1
ATOM 1436 C CA . ALA A 1 184 ? 32.005 -2.085 -19.451 1.00 70.56 184 ALA A CA 1
ATOM 1437 C C . ALA A 1 184 ? 32.535 -3.519 -19.603 1.00 70.56 184 ALA A C 1
ATOM 1439 O O . ALA A 1 184 ? 32.733 -3.962 -20.731 1.00 70.56 184 ALA A O 1
ATOM 1440 N N . ASP A 1 185 ? 32.678 -4.265 -18.508 1.00 73.44 185 ASP A N 1
ATOM 1441 C CA . ASP A 1 185 ? 33.108 -5.667 -18.526 1.00 73.44 185 ASP A CA 1
ATOM 1442 C C . ASP A 1 185 ? 32.065 -6.593 -19.169 1.00 73.44 185 ASP A C 1
ATOM 1444 O O . ASP A 1 185 ? 32.411 -7.538 -19.878 1.00 73.44 185 ASP A O 1
ATOM 1448 N N . LEU A 1 186 ? 30.777 -6.309 -18.986 1.00 75.38 186 LEU A N 1
ATOM 1449 C CA . LEU A 1 186 ? 29.674 -7.082 -19.559 1.00 75.38 186 LEU A CA 1
ATOM 1450 C C . LEU A 1 186 ? 29.540 -6.829 -21.068 1.00 75.38 186 LEU A C 1
ATOM 1452 O O . LEU A 1 186 ? 29.354 -7.773 -21.846 1.00 75.38 186 LEU A O 1
ATOM 1456 N N . VAL A 1 187 ? 29.718 -5.577 -21.502 1.00 70.25 187 VAL A N 1
ATOM 1457 C CA . VAL A 1 187 ? 29.829 -5.208 -22.922 1.00 70.25 187 VAL A CA 1
ATOM 1458 C C . VAL A 1 187 ? 31.091 -5.818 -23.526 1.00 70.25 187 VAL A C 1
ATOM 1460 O O . VAL A 1 187 ? 30.997 -6.485 -24.553 1.00 70.25 187 VAL A O 1
ATOM 1463 N N . ALA A 1 188 ? 32.249 -5.673 -22.879 1.00 72.25 188 ALA A N 1
ATOM 1464 C CA . ALA A 1 188 ? 33.515 -6.238 -23.341 1.00 72.25 188 ALA A CA 1
ATOM 1465 C C . ALA A 1 188 ? 33.446 -7.766 -23.450 1.00 72.25 188 ALA A C 1
ATOM 1467 O O . ALA A 1 188 ? 33.862 -8.334 -24.457 1.00 72.25 188 ALA A O 1
ATOM 1468 N N . GLY A 1 189 ? 32.849 -8.432 -22.462 1.00 71.75 189 GLY A N 1
ATOM 1469 C CA . GLY A 1 189 ? 32.607 -9.870 -22.481 1.00 71.75 189 GLY A CA 1
ATOM 1470 C C . GLY A 1 189 ? 31.611 -10.290 -23.561 1.00 71.75 189 GLY A C 1
ATOM 1471 O O . GLY A 1 189 ? 31.738 -11.371 -24.123 1.00 71.75 189 GLY A O 1
ATOM 1472 N N . THR A 1 190 ? 30.624 -9.457 -23.890 1.00 71.19 190 THR A N 1
ATOM 1473 C CA . THR A 1 190 ? 29.672 -9.746 -24.974 1.00 71.19 190 THR A CA 1
ATOM 1474 C C . THR A 1 190 ? 30.307 -9.557 -26.347 1.00 71.19 190 THR A C 1
ATOM 1476 O O . THR A 1 190 ? 30.125 -10.411 -27.209 1.00 71.19 190 THR A O 1
ATOM 1479 N N . VAL A 1 191 ? 31.107 -8.505 -26.528 1.00 67.06 191 VAL A N 1
ATOM 1480 C CA . VAL A 1 191 ? 31.866 -8.247 -27.759 1.00 67.06 191 VAL A CA 1
ATOM 1481 C C . VAL A 1 191 ? 32.953 -9.299 -27.971 1.00 67.06 191 VAL A C 1
ATOM 1483 O O . VAL A 1 191 ? 33.143 -9.745 -29.096 1.00 67.06 191 VAL A O 1
ATOM 1486 N N . SER A 1 192 ? 33.634 -9.759 -26.915 1.00 66.19 192 SER A N 1
ATOM 1487 C CA . SER A 1 192 ? 34.660 -10.807 -27.046 1.00 66.19 192 SER A CA 1
ATOM 1488 C C . SER A 1 192 ? 34.081 -12.172 -27.426 1.00 66.19 192 SER A C 1
ATOM 1490 O O . SER A 1 192 ? 34.784 -13.001 -27.999 1.00 66.19 192 SER A O 1
ATOM 1492 N N . ARG A 1 193 ? 32.792 -12.395 -27.137 1.00 66.69 193 ARG A N 1
ATOM 1493 C CA . ARG A 1 193 ? 32.033 -13.583 -27.550 1.00 66.69 193 ARG A CA 1
ATOM 1494 C C . ARG A 1 193 ? 31.487 -13.488 -28.974 1.00 66.69 193 ARG A C 1
ATOM 1496 O O . ARG A 1 193 ? 30.936 -14.473 -29.461 1.00 66.69 193 ARG A O 1
ATOM 1503 N N . TRP A 1 194 ? 31.597 -12.339 -29.642 1.00 66.12 194 TRP A N 1
ATOM 1504 C CA . TRP A 1 194 ? 31.256 -12.246 -31.057 1.00 66.12 194 TRP A CA 1
ATOM 1505 C C . TRP A 1 194 ? 32.379 -12.867 -31.888 1.00 66.12 194 TRP A C 1
ATOM 1507 O O . TRP A 1 194 ? 33.529 -12.438 -31.819 1.00 66.12 194 TRP A O 1
ATOM 1517 N N . ASP A 1 195 ? 32.040 -13.877 -32.689 1.00 62.66 195 ASP A N 1
ATOM 1518 C CA . ASP A 1 195 ? 32.937 -14.421 -33.707 1.00 62.66 195 ASP A CA 1
ATOM 1519 C C . ASP A 1 195 ? 33.315 -13.287 -34.676 1.00 62.66 195 ASP A C 1
ATOM 1521 O O . ASP A 1 195 ? 32.444 -12.583 -35.204 1.00 62.66 195 ASP A O 1
ATOM 1525 N N . ALA A 1 196 ? 34.618 -13.084 -34.895 1.00 59.41 196 ALA A N 1
ATOM 1526 C CA . ALA A 1 196 ? 35.164 -12.024 -35.745 1.00 59.41 196 ALA A CA 1
ATOM 1527 C C . ALA A 1 196 ? 34.528 -12.009 -37.149 1.00 59.41 196 ALA A C 1
ATOM 1529 O O . ALA A 1 196 ? 34.406 -10.954 -37.775 1.00 59.41 196 ALA A O 1
ATOM 1530 N N . THR A 1 197 ? 34.057 -13.167 -37.612 1.00 58.62 197 THR A N 1
ATOM 1531 C CA . THR A 1 197 ? 33.378 -13.342 -38.899 1.00 58.62 197 THR A CA 1
ATOM 1532 C C . THR A 1 197 ? 31.977 -12.711 -38.920 1.00 58.62 197 THR A C 1
ATOM 1534 O O . THR A 1 197 ? 31.609 -12.043 -39.891 1.00 58.62 197 THR A O 1
ATOM 1537 N N . ASP A 1 198 ? 31.204 -12.848 -37.839 1.00 59.25 198 ASP A N 1
ATOM 1538 C CA . ASP A 1 198 ? 29.854 -12.279 -37.722 1.00 59.25 198 ASP A CA 1
ATOM 1539 C C . ASP A 1 198 ? 29.885 -10.780 -37.408 1.00 59.25 198 ASP A C 1
ATOM 1541 O O . ASP A 1 198 ? 29.066 -10.017 -37.932 1.00 59.25 198 ASP A O 1
ATOM 1545 N N . ALA A 1 199 ? 30.862 -10.333 -36.611 1.00 60.16 199 ALA A N 1
ATOM 1546 C CA . ALA A 1 199 ? 31.102 -8.912 -36.371 1.00 60.16 199 ALA A CA 1
ATOM 1547 C C . ALA A 1 199 ? 31.498 -8.190 -37.671 1.00 60.16 199 ALA A C 1
ATOM 1549 O O . ALA A 1 199 ? 30.921 -7.152 -38.001 1.00 60.16 199 ALA A O 1
ATOM 1550 N N . SER A 1 200 ? 32.409 -8.779 -38.458 1.00 62.00 200 SER A N 1
ATOM 1551 C CA . SER A 1 200 ? 32.808 -8.235 -39.759 1.00 62.00 200 SER A CA 1
ATOM 1552 C C . SER A 1 200 ? 31.632 -8.172 -40.734 1.00 62.00 200 SER A C 1
ATOM 1554 O O . SER A 1 200 ? 31.460 -7.144 -41.381 1.00 62.00 200 SER A O 1
ATOM 1556 N N . ARG A 1 201 ? 30.781 -9.206 -40.806 1.00 63.78 201 ARG A N 1
ATOM 1557 C CA . ARG A 1 201 ? 29.598 -9.217 -41.683 1.00 63.78 201 ARG A CA 1
ATOM 1558 C C . ARG A 1 201 ? 28.558 -8.162 -41.284 1.00 63.78 201 ARG A C 1
ATOM 1560 O O . ARG A 1 201 ? 27.970 -7.530 -42.157 1.00 63.78 201 ARG A O 1
ATOM 1567 N N . ARG A 1 202 ? 28.320 -7.945 -39.984 1.00 63.56 202 ARG A N 1
ATOM 1568 C CA . ARG A 1 202 ? 27.374 -6.918 -39.497 1.00 63.56 202 ARG A CA 1
ATOM 1569 C C . ARG A 1 202 ? 27.881 -5.498 -39.750 1.00 63.56 202 ARG A C 1
ATOM 1571 O O . ARG A 1 202 ? 27.097 -4.649 -40.169 1.00 63.56 202 ARG A O 1
ATO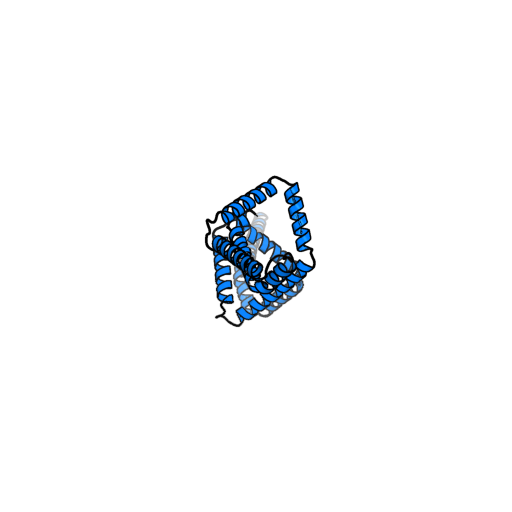M 1578 N N . ILE A 1 203 ? 29.181 -5.265 -39.563 1.00 64.81 203 ILE A N 1
ATOM 1579 C CA . ILE A 1 203 ? 29.827 -3.990 -39.900 1.00 64.81 203 ILE A CA 1
ATOM 1580 C C . ILE A 1 203 ? 29.815 -3.778 -41.420 1.00 64.81 203 ILE A C 1
ATOM 1582 O O . ILE A 1 203 ? 29.457 -2.701 -41.878 1.00 64.81 203 ILE A O 1
ATOM 1586 N N . GLU A 1 204 ? 30.111 -4.797 -42.225 1.00 64.94 204 GLU A N 1
ATOM 1587 C CA . GLU A 1 204 ? 30.097 -4.711 -43.692 1.00 64.94 204 GLU A CA 1
ATOM 1588 C C . GLU A 1 204 ? 28.692 -4.420 -44.251 1.00 64.94 204 GLU A C 1
ATOM 1590 O O . GLU A 1 204 ? 28.542 -3.574 -45.135 1.00 64.94 204 GLU A O 1
ATOM 1595 N N . LEU A 1 205 ? 27.648 -5.035 -43.681 1.00 65.25 205 LEU A N 1
ATOM 1596 C CA . LEU A 1 205 ? 26.250 -4.785 -44.054 1.00 65.25 205 LEU A CA 1
ATOM 1597 C C . LEU A 1 205 ? 25.772 -3.363 -43.713 1.00 65.25 205 LEU A C 1
ATOM 1599 O O . LEU A 1 205 ? 24.913 -2.837 -44.420 1.00 65.25 205 LEU A O 1
ATOM 1603 N N . GLN A 1 206 ? 26.314 -2.730 -42.667 1.00 63.03 206 GLN A N 1
ATOM 1604 C CA . GLN A 1 206 ? 25.954 -1.356 -42.286 1.00 63.03 206 GLN A CA 1
ATOM 1605 C C . GLN A 1 206 ? 26.876 -0.281 -42.890 1.00 63.03 206 GLN A C 1
ATOM 1607 O O . GLN A 1 206 ? 26.416 0.831 -43.131 1.00 63.03 206 GLN A O 1
ATOM 1612 N N . VAL A 1 207 ? 28.144 -0.597 -43.181 1.00 62.62 207 VAL A N 1
ATOM 1613 C CA . VAL A 1 207 ? 29.178 0.369 -43.616 1.00 62.62 207 VAL A CA 1
ATOM 1614 C C . VAL A 1 207 ? 29.472 0.296 -45.127 1.00 62.62 207 VAL A C 1
ATOM 1616 O O . VAL A 1 207 ? 30.037 1.229 -45.701 1.00 62.62 207 VAL A O 1
ATOM 1619 N N . GLY A 1 208 ? 29.048 -0.768 -45.822 1.00 62.47 208 GLY A N 1
ATOM 1620 C CA . GLY A 1 208 ? 29.381 -1.002 -47.235 1.00 62.47 208 GLY A CA 1
ATOM 1621 C C . GLY A 1 208 ? 28.936 0.097 -48.213 1.00 62.47 208 GLY A C 1
ATOM 1622 O O . GLY A 1 208 ? 29.630 0.360 -49.196 1.00 62.47 208 GLY A O 1
ATOM 1623 N N . ARG A 1 209 ? 27.820 0.787 -47.940 1.00 66.56 209 ARG A N 1
ATOM 1624 C CA . ARG A 1 209 ? 27.321 1.894 -48.781 1.00 66.56 209 ARG A CA 1
ATOM 1625 C C . ARG A 1 209 ? 28.153 3.173 -48.626 1.00 66.56 209 ARG A C 1
ATOM 1627 O O . ARG A 1 209 ? 28.388 3.868 -49.613 1.00 66.56 209 ARG A O 1
ATOM 1634 N N . ASP A 1 210 ? 28.645 3.457 -47.426 1.00 73.69 210 ASP A N 1
ATOM 1635 C CA . ASP A 1 210 ? 29.322 4.723 -47.119 1.00 73.69 210 ASP A CA 1
ATOM 1636 C C . ASP A 1 210 ? 30.765 4.747 -47.650 1.00 73.69 210 ASP A C 1
ATOM 1638 O O . ASP A 1 210 ? 31.236 5.767 -48.159 1.00 73.69 210 ASP A O 1
ATOM 1642 N N . LEU A 1 211 ? 31.447 3.596 -47.663 1.00 73.69 211 LEU A N 1
ATOM 1643 C CA . LEU A 1 211 ? 32.774 3.455 -48.279 1.00 73.69 211 LEU A CA 1
ATOM 1644 C C . LEU A 1 211 ? 32.748 3.652 -49.806 1.00 73.69 211 LEU A C 1
ATOM 1646 O O . LEU A 1 211 ? 33.703 4.181 -50.384 1.00 73.69 211 LEU A O 1
ATOM 1650 N N . GLN A 1 212 ? 31.652 3.274 -50.472 1.00 71.12 212 GLN A N 1
ATOM 1651 C CA . GLN A 1 212 ? 31.491 3.495 -51.913 1.00 71.12 212 GLN A CA 1
ATOM 1652 C C . GLN A 1 212 ? 31.295 4.978 -52.254 1.00 71.12 212 GLN A C 1
ATOM 1654 O O . GLN A 1 212 ? 31.807 5.423 -53.282 1.00 71.12 212 GLN A O 1
ATOM 1659 N N . TYR A 1 213 ? 30.649 5.767 -51.385 1.00 76.38 213 TYR A N 1
ATOM 1660 C CA . TYR A 1 213 ? 30.474 7.210 -51.593 1.00 76.38 213 TYR A CA 1
ATOM 1661 C C . TYR A 1 213 ? 31.807 7.960 -51.668 1.00 76.38 213 TYR A C 1
ATOM 1663 O O . TYR A 1 213 ? 31.974 8.821 -52.531 1.00 76.38 213 TYR A O 1
ATOM 1671 N N . ILE A 1 214 ? 32.787 7.599 -50.833 1.00 78.44 214 ILE A N 1
ATOM 1672 C CA . ILE A 1 214 ? 34.134 8.190 -50.889 1.00 78.44 214 ILE A CA 1
ATOM 1673 C C . ILE A 1 214 ? 34.807 7.863 -52.230 1.00 78.44 214 ILE A C 1
ATOM 1675 O O . ILE A 1 214 ? 35.398 8.743 -52.858 1.00 78.44 214 ILE A O 1
ATOM 1679 N N . ARG A 1 215 ? 34.681 6.617 -52.709 1.00 84.06 215 ARG A N 1
ATOM 1680 C CA . ARG A 1 215 ? 35.283 6.187 -53.980 1.00 84.06 215 ARG A CA 1
ATOM 1681 C C . ARG A 1 215 ? 34.626 6.871 -55.186 1.00 84.06 215 ARG A C 1
ATOM 1683 O O . ARG A 1 215 ? 35.344 7.350 -56.060 1.00 84.06 215 ARG A O 1
ATOM 1690 N N . ILE A 1 216 ? 33.295 6.971 -55.214 1.00 83.69 216 ILE A N 1
ATOM 1691 C CA . ILE A 1 216 ? 32.559 7.655 -56.289 1.00 83.69 216 ILE A CA 1
ATOM 1692 C C . ILE A 1 216 ? 32.905 9.147 -56.301 1.00 83.69 216 ILE A C 1
ATOM 1694 O O . ILE A 1 216 ? 33.337 9.657 -57.336 1.00 83.69 216 ILE A O 1
ATOM 1698 N N . ASN A 1 217 ? 32.825 9.827 -55.152 1.00 84.25 217 ASN A N 1
ATOM 1699 C CA . ASN A 1 217 ? 33.154 11.251 -55.055 1.00 84.25 217 ASN A CA 1
ATOM 1700 C C . ASN A 1 217 ? 34.608 11.533 -55.464 1.00 84.25 217 ASN A C 1
ATOM 1702 O O . ASN A 1 217 ? 34.859 12.494 -56.187 1.00 84.25 217 ASN A O 1
ATOM 1706 N N . GLY A 1 218 ? 35.554 10.661 -55.097 1.00 85.00 218 GLY A N 1
ATOM 1707 C CA . GLY A 1 218 ? 36.952 10.770 -55.521 1.00 85.00 218 GLY A CA 1
ATOM 1708 C C . GLY A 1 218 ? 37.134 10.694 -57.041 1.00 85.00 218 GLY A C 1
ATOM 1709 O O . GLY A 1 218 ? 37.855 11.510 -57.614 1.00 85.00 218 GLY A O 1
ATOM 1710 N N . THR A 1 219 ? 36.445 9.767 -57.718 1.00 92.69 219 THR A N 1
ATOM 1711 C CA . THR A 1 219 ? 36.519 9.651 -59.189 1.00 92.69 219 THR A CA 1
ATOM 1712 C C . THR A 1 219 ? 35.830 10.801 -59.921 1.00 92.69 219 THR A C 1
ATOM 1714 O O . THR A 1 219 ? 36.342 11.262 -60.939 1.00 92.69 219 THR A O 1
ATOM 1717 N N . VAL A 1 220 ? 34.714 11.313 -59.392 1.00 88.62 220 VAL A N 1
ATOM 1718 C CA . VAL A 1 220 ? 33.980 12.438 -59.990 1.00 88.62 220 VAL A CA 1
ATOM 1719 C C . VAL A 1 220 ? 34.777 13.734 -59.860 1.00 88.62 220 VAL A C 1
ATOM 1721 O O . VAL A 1 220 ? 34.966 14.439 -60.849 1.00 88.62 220 VAL A O 1
ATOM 1724 N N . VAL A 1 221 ? 35.304 14.028 -58.667 1.00 90.94 221 VAL A N 1
ATOM 1725 C CA . VAL A 1 221 ? 36.121 15.229 -58.435 1.00 90.94 221 VAL A CA 1
ATOM 1726 C C . VAL A 1 221 ? 37.431 15.153 -59.221 1.00 90.94 221 VAL A C 1
ATOM 1728 O O . VAL A 1 221 ? 37.802 16.127 -59.871 1.00 90.94 221 VAL A O 1
ATOM 1731 N N . GLY A 1 222 ? 38.099 13.994 -59.232 1.00 88.38 222 GLY A N 1
ATOM 1732 C CA . GLY A 1 222 ? 39.318 13.788 -60.018 1.00 88.38 222 GLY A CA 1
ATOM 1733 C C . GLY A 1 222 ? 39.089 13.928 -61.526 1.00 88.38 222 GLY A C 1
ATOM 1734 O O . GLY A 1 222 ? 39.885 14.571 -62.208 1.00 88.38 222 GLY A O 1
ATOM 1735 N N . GLY A 1 223 ? 37.977 13.395 -62.042 1.00 90.56 223 GLY A N 1
ATOM 1736 C CA . GLY A 1 223 ? 37.597 13.526 -63.450 1.00 90.56 223 GLY A CA 1
ATOM 1737 C C . GLY A 1 223 ? 37.285 14.969 -63.853 1.00 90.56 223 GLY A C 1
ATOM 1738 O O . GLY A 1 223 ? 37.774 15.438 -64.879 1.00 90.56 223 GLY A O 1
ATOM 1739 N N . LEU A 1 224 ? 36.531 15.700 -63.025 1.00 91.38 224 LEU A N 1
ATOM 1740 C CA . LEU A 1 224 ? 36.222 17.114 -63.266 1.00 91.38 224 LEU A CA 1
ATOM 1741 C C . LEU A 1 224 ? 37.467 18.004 -63.180 1.00 91.38 224 LEU A C 1
ATOM 1743 O O . LEU A 1 224 ? 37.642 18.880 -64.023 1.00 91.38 224 LEU A O 1
ATOM 1747 N N . ALA A 1 225 ? 38.357 17.760 -62.214 1.00 89.19 225 ALA A N 1
ATOM 1748 C CA . ALA A 1 225 ? 39.629 18.473 -62.113 1.00 89.19 225 ALA A CA 1
ATOM 1749 C C . ALA A 1 225 ? 40.531 18.194 -63.326 1.00 89.19 225 ALA A C 1
ATOM 1751 O O . ALA A 1 225 ? 41.127 19.120 -63.871 1.00 89.19 225 ALA A O 1
ATOM 1752 N N . GLY A 1 226 ? 40.588 16.942 -63.790 1.00 90.62 226 GLY A N 1
ATOM 1753 C CA . GLY A 1 226 ? 41.322 16.561 -64.998 1.00 90.62 226 GLY A CA 1
ATOM 1754 C C . GLY A 1 226 ? 40.784 17.241 -66.259 1.00 90.62 226 GLY A C 1
ATOM 1755 O O . GLY A 1 226 ? 41.564 17.799 -67.025 1.00 90.62 226 GLY A O 1
ATOM 1756 N N . LEU A 1 227 ? 39.459 17.265 -66.444 1.00 90.88 227 LEU A N 1
ATOM 1757 C CA . LEU A 1 227 ? 38.812 17.977 -67.553 1.00 90.88 227 LEU A CA 1
ATOM 1758 C C . LEU A 1 227 ? 39.058 19.487 -67.495 1.00 90.88 227 LEU A C 1
ATOM 1760 O O . LEU A 1 227 ? 39.356 20.093 -68.521 1.00 90.88 227 LEU A O 1
ATOM 1764 N N . ALA A 1 228 ? 38.975 20.093 -66.309 1.00 88.00 228 ALA A N 1
ATOM 1765 C CA . ALA A 1 228 ? 39.245 21.515 -66.131 1.00 88.00 228 ALA A CA 1
ATOM 1766 C C . ALA A 1 228 ? 40.705 21.862 -66.464 1.00 88.00 228 ALA A C 1
ATOM 1768 O O . ALA A 1 228 ? 40.957 22.819 -67.190 1.00 88.00 228 ALA A O 1
ATOM 1769 N N . LEU A 1 229 ? 41.664 21.060 -65.989 1.00 88.38 229 LEU A N 1
ATOM 1770 C CA . LEU A 1 229 ? 43.082 21.235 -66.314 1.00 88.38 229 LEU A CA 1
ATOM 1771 C C . LEU A 1 229 ? 43.356 21.036 -67.808 1.00 88.38 229 LEU A C 1
ATOM 1773 O O . LEU A 1 229 ? 44.133 21.793 -68.384 1.00 88.38 229 LEU A O 1
ATOM 1777 N N . HIS A 1 230 ? 42.706 20.058 -68.442 1.00 90.81 230 HIS A N 1
ATOM 1778 C CA . HIS A 1 230 ? 42.833 19.819 -69.877 1.00 90.81 230 HIS A CA 1
ATOM 1779 C C . HIS A 1 230 ? 42.294 20.994 -70.700 1.00 90.81 230 HIS A C 1
ATOM 1781 O O . HIS A 1 230 ? 43.001 21.494 -71.567 1.00 90.81 230 HIS A O 1
ATOM 1787 N N . ALA A 1 231 ? 41.099 21.495 -70.371 1.00 87.38 231 ALA A N 1
ATOM 1788 C CA . ALA A 1 231 ? 40.500 22.646 -71.042 1.00 87.38 231 ALA A CA 1
ATOM 1789 C C . ALA A 1 231 ? 41.338 23.925 -70.871 1.00 87.38 231 ALA A C 1
ATOM 1791 O O . ALA A 1 231 ? 41.507 24.680 -71.824 1.00 87.38 231 ALA A O 1
ATOM 1792 N N . ILE A 1 232 ? 41.904 24.162 -69.679 1.00 88.31 232 ILE A N 1
ATOM 1793 C CA . ILE A 1 232 ? 42.836 25.279 -69.449 1.00 88.31 232 ILE A CA 1
ATOM 1794 C C . ILE A 1 232 ? 44.107 25.103 -70.288 1.00 88.31 232 ILE A C 1
ATOM 1796 O O . ILE A 1 232 ? 44.598 26.076 -70.851 1.00 88.31 232 ILE A O 1
ATOM 1800 N N . GLY A 1 233 ? 44.627 23.878 -70.392 1.00 87.69 233 GLY A N 1
ATOM 1801 C CA . GLY A 1 233 ? 45.791 23.567 -71.221 1.00 87.69 233 GLY A CA 1
ATOM 1802 C C . GLY A 1 233 ? 45.554 23.813 -72.713 1.00 87.69 233 GLY A C 1
ATOM 1803 O O . GLY A 1 233 ? 46.432 24.360 -73.369 1.00 87.69 233 GLY A O 1
ATOM 1804 N N . GLU A 1 234 ? 44.372 23.462 -73.227 1.00 84.31 234 GLU A N 1
ATOM 1805 C CA . GLU A 1 234 ? 43.978 23.693 -74.627 1.00 84.31 234 GLU A CA 1
ATOM 1806 C C . GLU A 1 234 ? 43.696 25.170 -74.940 1.00 84.31 234 GLU A C 1
ATOM 1808 O O . GLU A 1 234 ? 43.950 25.614 -76.048 1.00 84.31 234 GLU A O 1
ATOM 1813 N N . LEU A 1 235 ? 43.185 25.947 -73.977 1.00 77.56 235 LEU A N 1
ATOM 1814 C CA . LEU A 1 235 ? 42.927 27.387 -74.141 1.00 77.56 235 LEU A CA 1
ATOM 1815 C C . LEU A 1 235 ? 44.177 28.262 -73.965 1.00 77.56 235 LEU A C 1
ATOM 1817 O O . LEU A 1 235 ? 44.171 29.424 -74.370 1.00 77.56 235 LEU A O 1
ATOM 1821 N N . ALA A 1 236 ? 45.220 27.739 -73.317 1.00 67.44 236 ALA A N 1
ATOM 1822 C CA . ALA A 1 236 ? 46.471 28.450 -73.062 1.00 67.44 236 ALA A CA 1
ATOM 1823 C C . ALA A 1 236 ? 47.530 28.261 -74.167 1.00 67.44 236 ALA A C 1
ATOM 1825 O O . ALA A 1 236 ? 48.608 28.852 -74.054 1.00 67.44 236 ALA A O 1
ATOM 1826 N N . PHE A 1 237 ? 47.235 27.475 -75.210 1.00 52.44 237 PHE A N 1
ATOM 1827 C CA . PHE A 1 237 ? 48.108 27.217 -76.361 1.00 52.44 237 PHE A CA 1
ATOM 1828 C C . PHE A 1 237 ? 47.415 27.481 -77.699 1.00 52.44 237 PHE A C 1
ATOM 1830 O O . PHE A 1 237 ? 46.214 27.171 -77.826 1.00 52.44 237 PHE A O 1
#

pLDDT: mean 76.28, std 11.12, range [38.47, 92.69]